Protein 4B9G (pdb70)

Nearest PDB structures (foldseek):
  4b9g-assembly2_B  TM=9.971E-01  e=4.768E-25  Escherichia coli
  5y9g-assembly2_B  TM=7.065E-01  e=1.002E-05  Salmonella enterica subsp. enterica serovar Enteritidis
  5d55-assembly1_A  TM=7.023E-01  e=2.370E-04  Escherichia coli
  5y9h-assembly2_B  TM=7.028E-01  e=3.046E-04  Salmonella enterica subsp. enterica serovar Typhimurium
  5y9h-assembly3_C  TM=6.602E-01  e=3.368E-04  Salmonella enterica subsp. enterica serovar Typhimurium

Organism: Escherichia coli (NCBI:txid562)

Solvent-accessible surface area: 13928 Å² total; per-residue (Å²): 95,16,29,10,5,0,10,5,36,35,42,64,50,128,66,52,9,147,133,98,23,77,0,0,25,0,38,0,13,1,38,72,47,9,43,8,0,48,1,8,4,36,137,24,120,100,60,112,66,38,14,26,0,93,0,52,4,94,112,48,101,112,8,14,0,33,1,32,1,73,51,71,50,24,52,38,193,22,146,38,3,36,120,38,31,11,84,18,125,90,71,51,54,1,37,2,0,0,1,9,54,17,22,101,111,64,166,110,13,18,50,71,20,51,0,34,17,88,0,22,0,2,2,6,15,78,92,136,196,126,128,68,94,91,29,71,46,73,0,45,6,26,0,31,9,97,91,16,22,10,4,0,10,9,32,51,44,67,38,128,72,51,6,148,122,96,19,77,0,0,25,0,38,0,7,0,36,75,48,6,33,0,0,53,2,15,4,39,138,30,135,96,61,105,56,32,16,25,2,112,0,41,3,97,136,53,98,114,8,13,0,42,1,35,0,88,47,64,52,28,51,46,184,21,126,32,3,30,127,41,34,10,68,18,126,80,63,33,44,0,29,0,0,0,1,8,51,19,23,110,100,62,173,112,12,18,50,71,24,60,0,38,16,92,0,24,0,2,4,32,18,114,81,137,195,125,110,51,95,96,30,70,50,74,0,48,5,26,0,33,11,100

InterPro domains:
  IPR031788 CS6 fimbrial subunit A/B [PF16831] (39-167)
  IPR053732 Fimbrial Assembly Component [G3DSA:2.60.40.3480] (27-167)

B-factor: mean 15.3, std 8.86, range [4.62, 48.85]

Secondary structure (DSSP, 8-state):
-HHHHEEEEE-EESSPPPTT-EEEEEEEEPPTT--EEEEEETT-EEETTEEEEEEEESS-TT-EEEEEEEEEESSS---TT--S-EE--TT-EEEEEEEEEEEE--TT-PPSEEEEEEEEEEEEEEETTEEEEEEEEEEEEEEEE-/-HHHHEEEEE-EESSPPPTT-EEEEEEEEPPTT--EEEEEETT-EEETTEEEEEEEETT-TT-EEEEEEEEEESSS---TT--S-EE--TT-EEEEEEEEEEEE--TT-PPSEEEEEEEEEEEEEEETTEEEEEEEEEEEEEEEE-

Sequence (292 aa):
DIDSAVRIIPVNYDSDPKLNSQLYTVEMTIPAGVSAVKIVPTDSLTSSGQQIGKLVNVNNPDQNMNYYIRKDSGAGKFMAGQKGSFSVKENTSYTFSAIYTGGEYPNSGYSSGTYAGHLTVSFYSNDNKQRTEIATKNFPVSTTISDIDSAVRIIPVNYDSDPKLNSQLYTVEMTIPAGVSAVKIVPTDSLTSSGQQIGKLVNVNNPDQNMNYYIRKDSGAGKFMAGQKGSFSVKENTSYTFSAIYTGGEYPNSGYSSGTYAGHLTVSFYSNDNKQRTEIATKNFPVSTTIS

Radius of gyration: 20.64 Å; Cα contacts (8 Å, |Δi|>4): 811; chains: 2; bounding box: 23×58×73 Å

Structure (mmCIF, N/CA/C/O backbone):
data_4B9G
#
_entry.id   4B9G
#
_cell.length_a   51.956
_cell.length_b   69.225
_cell.length_c   72.359
_cell.angle_alpha   90.00
_cell.angle_beta   90.00
_cell.angle_gamma   90.00
#
_symmetry.space_group_name_H-M   'P 21 21 21'
#
loop_
_entity.id
_entity.type
_entity.pdbx_description
1 polymer 'CS6 FIMBRIAL SUBUNIT B, CS6 FIMBRIAL SUBUNIT A'
2 water water
#
loop_
_atom_site.group_PDB
_atom_site.id
_atom_site.type_symbol
_atom_site.label_atom_id
_atom_site.label_alt_id
_atom_site.label_comp_id
_atom_site.label_asym_id
_atom_site.label_entity_id
_atom_site.label_seq_id
_atom_site.pdbx_PDB_ins_code
_atom_site.Cartn_x
_atom_site.Cartn_y
_atom_site.Cartn_z
_atom_site.occupancy
_atom_site.B_iso_or_equiv
_atom_site.auth_seq_id
_atom_site.auth_comp_id
_atom_site.auth_asym_id
_atom_site.auth_atom_id
_atom_site.pdbx_PDB_model_num
ATOM 1 N N . ASP A 1 16 ? -7.317 -11.009 -6.226 1.00 13.98 16 ASP A N 1
ATOM 2 C CA . ASP A 1 16 ? -7.762 -12.198 -5.511 1.00 13.31 16 ASP A CA 1
ATOM 3 C C . ASP A 1 16 ? -6.969 -12.465 -4.237 1.00 12.81 16 ASP A C 1
ATOM 4 O O . ASP A 1 16 ? -5.908 -13.080 -4.274 1.00 13.36 16 ASP A O 1
ATOM 12 N N . ILE A 1 17 ? -7.503 -12.036 -3.104 1.00 10.73 17 ILE A N 1
ATOM 13 C CA . ILE A 1 17 ? -6.738 -12.169 -1.870 1.00 9.41 17 ILE A CA 1
ATOM 14 C C . ILE A 1 17 ? -6.550 -13.635 -1.420 1.00 9.50 17 ILE A C 1
ATOM 15 O O . ILE A 1 17 ? -5.484 -14.010 -0.909 1.00 8.48 17 ILE A O 1
ATOM 31 N N . ASP A 1 18 ? -7.541 -14.478 -1.660 1.00 9.20 18 ASP A N 1
ATOM 32 C CA . ASP A 1 18 ? -7.437 -15.880 -1.269 1.00 9.83 18 ASP A CA 1
ATOM 33 C C . ASP A 1 18 ? -6.222 -16.556 -1.889 1.00 9.31 18 ASP A C 1
ATOM 34 O O . ASP A 1 18 ? -5.544 -17.350 -1.228 1.00 11.41 18 ASP A O 1
ATOM 43 N N . SER A 1 19 ? -5.969 -16.284 -3.168 1.00 8.23 19 SER A N 1
ATOM 44 C CA . SER A 1 19 ? -4.857 -16.906 -3.866 1.00 9.12 19 SER A CA 1
ATOM 45 C C . SER A 1 19 ? -3.514 -16.221 -3.605 1.00 7.73 19 SER A C 1
ATOM 46 O O . SER A 1 19 ? -2.477 -16.753 -3.970 1.00 8.98 19 SER A O 1
ATOM 54 N N . ALA A 1 20 ? -3.515 -15.042 -2.991 1.00 7.03 20 ALA A N 1
ATOM 55 C CA . ALA A 1 20 ? -2.277 -14.289 -2.813 1.00 6.92 20 ALA A CA 1
ATOM 56 C C . ALA A 1 20 ? -1.486 -14.688 -1.577 1.00 7.71 20 ALA A C 1
ATOM 57 O O . ALA A 1 20 ? -0.282 -14.438 -1.528 1.00 8.59 20 ALA A O 1
ATOM 64 N N . VAL A 1 21 ? -2.096 -15.236 -0.564 1.00 7.49 21 VAL A N 1
ATOM 65 C CA . VAL A 1 21 ? -1.605 -15.463 0.776 1.00 7.16 21 VAL A CA 1
ATOM 66 C C . VAL A 1 21 ? -1.606 -16.927 1.152 1.00 7.00 21 VAL A C 1
ATOM 67 O O . VAL A 1 21 ? -2.560 -17.649 0.870 1.00 8.25 21 VAL A O 1
ATOM 80 N N . ARG A 1 22 ? -0.538 -17.378 1.824 1.00 6.54 22 ARG A N 1
ATOM 81 C CA . ARG A 1 22 ? -0.492 -18.696 2.429 1.00 7.38 22 ARG A CA 1
ATOM 82 C C . ARG A 1 22 ? -0.028 -18.569 3.892 1.00 6.42 22 ARG A C 1
ATOM 83 O O . ARG A 1 22 ? 0.806 -17.725 4.237 1.00 7.11 22 ARG A O 1
ATOM 104 N N . ILE A 1 23 ? -0.549 -19.457 4.735 1.00 6.28 23 ILE A N 1
ATOM 105 C CA . ILE A 1 23 ? -0.213 -19.578 6.148 1.00 6.41 23 ILE A CA 1
ATOM 106 C C . ILE A 1 23 ? 0.535 -20.899 6.360 1.00 5.94 23 ILE A C 1
ATOM 107 O O . ILE A 1 23 ? 0.147 -21.941 5.803 1.00 6.85 23 ILE A O 1
ATOM 123 N N . ILE A 1 24 ? 1.604 -20.850 7.158 1.00 6.12 24 ILE A N 1
ATOM 124 C CA . ILE A 1 24 ? 2.428 -22.022 7.463 1.00 6.67 24 ILE A CA 1
ATOM 125 C C . ILE A 1 24 ? 2.526 -22.176 8.987 1.00 6.44 24 ILE A C 1
ATOM 126 O O . ILE A 1 24 ? 3.275 -21.449 9.646 1.00 6.22 24 ILE A O 1
ATOM 142 N N . PRO A 1 25 ? 1.738 -23.088 9.589 1.00 8.26 25 PRO A N 1
ATOM 143 C CA . PRO A 1 25 ? 1.852 -23.314 11.043 1.00 8.35 25 PRO A CA 1
ATOM 144 C C . PRO A 1 25 ? 3.214 -23.852 11.440 1.00 8.99 25 PRO A C 1
ATOM 145 O O . PRO A 1 25 ? 3.828 -24.585 10.665 1.00 11.50 25 PRO A O 1
ATOM 156 N N . VAL A 1 26 ? 3.647 -23.511 12.653 1.00 8.68 26 VAL A N 1
ATOM 157 C CA . VAL A 1 26 ? 4.805 -24.128 13.281 1.00 9.40 26 VAL A CA 1
ATOM 158 C C . VAL A 1 26 ? 4.297 -25.111 14.328 1.00 9.20 26 VAL A C 1
ATOM 159 O O . VAL A 1 26 ? 3.341 -24.842 15.073 1.00 9.86 26 VAL A O 1
ATOM 172 N N . ASN A 1 27 ? 4.932 -26.270 14.342 1.00 10.21 27 ASN A N 1
ATOM 173 C CA . ASN A 1 27 ? 4.558 -27.346 15.230 1.00 11.22 27 ASN A CA 1
ATOM 174 C C . ASN A 1 27 ? 5.659 -27.515 16.271 1.00 11.61 27 ASN A C 1
ATOM 175 O O . ASN A 1 27 ? 6.847 -27.572 15.934 1.00 16.79 27 ASN A O 1
ATOM 186 N N . TYR A 1 28 ? 5.251 -27.548 17.536 1.00 10.27 28 TYR A N 1
ATOM 187 C CA . TYR A 1 28 ? 6.151 -27.639 18.672 1.00 10.86 28 TYR A CA 1
ATOM 188 C C . TYR A 1 28 ? 5.978 -28.944 19.416 1.00 11.46 28 TYR A C 1
ATOM 189 O O . TYR A 1 28 ? 4.895 -29.509 19.424 1.00 13.93 28 TYR A O 1
ATOM 207 N N . ASP A 1 29 ? 7.039 -29.420 20.048 1.00 13.18 29 ASP A N 1
ATOM 208 C CA . ASP A 1 29 ? 6.952 -30.578 20.919 1.00 14.73 29 ASP A CA 1
ATOM 209 C C . ASP A 1 29 ? 6.858 -30.191 22.391 1.00 14.56 29 ASP A C 1
ATOM 210 O O . ASP A 1 29 ? 6.684 -31.056 23.239 1.00 19.50 29 ASP A O 1
ATOM 219 N N . SER A 1 30 ? 6.984 -28.906 22.692 1.00 16.13 30 SER A N 1
ATOM 220 C CA . SER A 1 30 ? 6.847 -28.404 24.054 1.00 16.60 30 SER A CA 1
ATOM 221 C C . SER A 1 30 ? 6.365 -26.969 23.984 1.00 14.20 30 SER A C 1
ATOM 222 O O . SER A 1 30 ? 6.156 -26.447 22.898 1.00 17.99 30 SER A O 1
ATOM 230 N N . ASP A 1 31 ? 6.203 -26.315 25.127 1.00 14.70 31 ASP A N 1
ATOM 231 C CA . ASP A 1 31 ? 5.631 -24.970 25.139 1.00 13.74 31 ASP A CA 1
ATOM 232 C C . ASP A 1 31 ? 6.480 -23.988 24.350 1.00 11.96 31 ASP A C 1
ATOM 233 O O . ASP A 1 31 ? 7.695 -23.989 24.464 1.00 14.61 31 ASP A O 1
ATOM 242 N N . PRO A 1 32 ? 5.846 -23.142 23.538 1.00 12.65 32 PRO A N 1
ATOM 243 C CA . PRO A 1 32 ? 6.616 -22.086 22.869 1.00 13.17 32 PRO A CA 1
ATOM 244 C C . PRO A 1 32 ? 7.327 -21.188 23.869 1.00 15.95 32 PRO A C 1
ATOM 245 O O . PRO A 1 32 ? 6.837 -20.976 24.976 1.00 17.03 32 PRO A O 1
ATOM 256 N N . LYS A 1 33 ? 8.467 -20.700 23.500 1.00 18.10 33 LYS A N 1
ATOM 257 C CA . LYS A 1 33 ? 9.258 -19.720 24.234 1.00 20.33 33 LYS A CA 1
ATOM 258 C C . LYS A 1 33 ? 9.064 -18.278 23.770 1.00 18.28 33 LYS A C 1
ATOM 259 O O . LYS A 1 33 ? 8.643 -18.056 22.644 1.00 14.73 33 LYS A O 1
ATOM 278 N N . LEU A 1 34 ? 9.317 -17.306 24.654 1.00 18.17 34 LEU A N 1
ATOM 279 C CA . LEU A 1 34 ? 9.240 -15.922 24.243 1.00 17.40 34 LEU A CA 1
ATOM 280 C C . LEU A 1 34 ? 10.009 -15.765 22.944 1.00 13.42 34 LEU A C 1
ATOM 281 O O . LEU A 1 34 ? 11.118 -16.288 22.785 1.00 12.50 34 LEU A O 1
ATOM 297 N N . ASN A 1 35 ? 9.373 -15.072 22.010 1.00 11.67 35 ASN A N 1
ATOM 298 C CA . ASN A 1 35 ? 9.957 -14.731 20.722 1.00 12.19 35 ASN A CA 1
ATOM 299 C C . ASN A 1 35 ? 9.928 -15.867 19.702 1.00 11.56 35 ASN A C 1
ATOM 300 O O . ASN A 1 35 ? 10.392 -15.688 18.577 1.00 15.54 35 ASN A O 1
ATOM 311 N N . SER A 1 36 ? 9.373 -17.012 20.001 1.00 9.92 36 SER A N 1
ATOM 312 C CA . SER A 1 36 ? 9.178 -18.127 19.107 1.00 10.75 36 SER A CA 1
ATOM 313 C C . SER A 1 36 ? 8.156 -17.827 18.042 1.00 7.80 36 SER A C 1
ATOM 314 O O . SER A 1 36 ? 7.192 -17.113 18.292 1.00 8.30 36 SER A O 1
ATOM 322 N N . GLN A 1 37 ? 8.392 -18.383 16.856 1.00 6.80 37 GLN A N 1
ATOM 323 C CA . GLN A 1 37 ? 7.453 -18.229 15.773 1.00 6.66 37 GLN A CA 1
ATOM 324 C C . GLN A 1 37 ? 6.356 -19.277 15.874 1.00 6.29 37 GLN A C 1
ATOM 325 O O . GLN A 1 37 ? 6.613 -20.486 15.901 1.00 9.08 37 GLN A O 1
ATOM 339 N N . LEU A 1 38 ? 5.099 -18.833 15.899 1.00 5.14 38 LEU A N 1
ATOM 340 C CA . LEU A 1 38 ? 3.945 -19.729 16.003 1.00 5.37 38 LEU A CA 1
ATOM 341 C C . LEU A 1 38 ? 3.420 -20.161 14.631 1.00 5.41 38 LEU A C 1
ATOM 342 O O . LEU A 1 38 ? 2.938 -21.296 14.479 1.00 6.18 38 LEU A O 1
ATOM 358 N N . TYR A 1 39 ? 3.479 -19.256 13.665 1.00 5.33 39 TYR A N 1
ATOM 359 C CA . TYR A 1 39 ? 3.149 -19.523 12.273 1.00 5.51 39 TYR A CA 1
ATOM 360 C C . TYR A 1 39 ? 3.826 -18.444 11.437 1.00 5.12 39 TYR A C 1
ATOM 361 O O . TYR A 1 39 ? 4.249 -17.410 11.975 1.00 5.48 39 TYR A O 1
ATOM 379 N N . THR A 1 40 ? 3.910 -18.678 10.137 1.00 5.03 40 THR A N 1
ATOM 380 C CA . THR A 1 40 ? 4.421 -17.657 9.222 1.00 5.32 40 THR A CA 1
ATOM 381 C C . THR A 1 40 ? 3.383 -17.438 8.112 1.00 5.46 40 THR A C 1
ATOM 382 O O . THR A 1 40 ? 2.438 -18.239 7.917 1.00 5.83 40 THR A O 1
ATOM 393 N N . VAL A 1 41 ? 3.548 -16.322 7.422 1.00 5.43 41 VAL A N 1
ATOM 394 C CA . VAL A 1 41 ? 2.647 -15.866 6.370 1.00 6.05 41 VAL A CA 1
ATOM 395 C C . VAL A 1 41 ? 3.509 -15.477 5.173 1.00 5.98 41 VAL A C 1
ATOM 396 O O . VAL A 1 41 ? 4.513 -14.757 5.333 1.00 7.02 41 VAL A O 1
ATOM 409 N N . GLU A 1 42 ? 3.130 -15.932 3.980 1.00 5.94 42 GLU A N 1
ATOM 410 C CA . GLU A 1 42 ? 3.826 -15.560 2.745 1.00 7.02 42 GLU A CA 1
ATOM 411 C C . GLU A 1 42 ? 2.806 -15.037 1.757 1.00 6.87 42 GLU A C 1
ATOM 412 O O . GLU A 1 42 ? 1.714 -15.596 1.629 1.00 7.26 42 GLU A O 1
ATOM 424 N N . MET A 1 43 ? 3.142 -13.961 1.052 1.00 7.12 43 MET A N 1
ATOM 425 C CA . MET A 1 43 ? 2.242 -13.397 0.046 1.00 10.01 43 MET A CA 1
ATOM 426 C C . MET A 1 43 ? 3.014 -12.714 -1.069 1.00 11.69 43 MET A C 1
ATOM 427 O O . MET A 1 43 ? 4.101 -12.213 -0.871 1.00 12.75 43 MET A O 1
ATOM 441 N N . THR A 1 44 ? 2.471 -12.718 -2.271 1.00 16.10 44 THR A N 1
ATOM 442 C CA . THR A 1 44 ? 3.024 -11.839 -3.327 1.00 14.39 44 THR A CA 1
ATOM 443 C C . THR A 1 44 ? 1.950 -10.816 -3.637 1.00 14.70 44 THR A C 1
ATOM 444 O O . THR A 1 44 ? 0.807 -11.126 -3.729 1.00 17.30 44 THR A O 1
ATOM 455 N N . ILE A 1 45 ? 2.335 -9.585 -3.803 1.00 11.96 45 ILE A N 1
ATOM 456 C CA . ILE A 1 45 ? 1.369 -8.513 -3.970 1.00 9.65 45 ILE A CA 1
ATOM 457 C C . ILE A 1 45 ? 0.830 -8.501 -5.410 1.00 9.45 45 ILE A C 1
ATOM 458 O O . ILE A 1 45 ? 1.613 -8.337 -6.352 1.00 10.11 45 ILE A O 1
ATOM 474 N N . PRO A 1 46 ? -0.495 -8.629 -5.596 1.00 9.35 46 PRO A N 1
ATOM 475 C CA . PRO A 1 46 ? -1.029 -8.575 -6.957 1.00 10.46 46 PRO A CA 1
ATOM 476 C C . PRO A 1 46 ? -0.904 -7.188 -7.553 1.00 10.28 46 PRO A C 1
ATOM 477 O O . PRO A 1 46 ? -0.914 -6.176 -6.862 1.00 9.45 46 PRO A O 1
ATOM 488 N N . ALA A 1 47 ? -0.830 -7.127 -8.877 1.00 13.40 47 ALA A N 1
ATOM 489 C CA . ALA A 1 47 ? -0.843 -5.846 -9.571 1.00 13.62 47 ALA A CA 1
ATOM 490 C C . ALA A 1 47 ? -2.106 -5.096 -9.155 1.00 14.45 47 ALA A C 1
ATOM 491 O O . ALA A 1 47 ? -3.180 -5.690 -9.055 1.00 16.41 47 ALA A O 1
ATOM 498 N N . GLY A 1 48 ? -1.977 -3.796 -8.896 1.00 13.62 48 GLY A N 1
ATOM 499 C CA . GLY A 1 48 ? -3.109 -2.988 -8.483 1.00 16.34 48 GLY A CA 1
ATOM 500 C C . GLY A 1 48 ? -3.230 -2.801 -6.976 1.00 12.53 48 GLY A C 1
ATOM 501 O O . GLY A 1 48 ? -4.047 -1.994 -6.529 1.00 15.97 48 GLY A O 1
ATOM 505 N N . VAL A 1 49 ? -2.446 -3.536 -6.191 1.00 10.22 49 VAL A N 1
ATOM 506 C CA . VAL A 1 49 ? -2.472 -3.384 -4.742 1.00 8.63 49 VAL A CA 1
ATOM 507 C C . VAL A 1 49 ? -1.321 -2.478 -4.331 1.00 8.63 49 VAL A C 1
ATOM 508 O O . VAL A 1 49 ? -0.150 -2.768 -4.614 1.00 11.42 49 VAL A O 1
ATOM 521 N N . SER A 1 50 ? -1.607 -1.399 -3.661 1.00 8.35 50 SER A N 1
ATOM 522 C CA . SER A 1 50 ? -0.694 -0.407 -3.166 1.00 10.44 50 SER A CA 1
ATOM 523 C C . SER A 1 50 ? -0.321 -0.506 -1.718 1.00 7.72 50 SER A C 1
ATOM 524 O O . SER A 1 50 ? 0.726 -0.031 -1.333 1.00 8.34 50 SER A O 1
ATOM 532 N N . ALA A 1 51 ? -1.185 -1.114 -0.913 1.00 8.28 51 ALA A N 1
ATOM 533 C CA . ALA A 1 51 ? -0.951 -1.196 0.526 1.00 7.27 51 ALA A CA 1
ATOM 534 C C . ALA A 1 51 ? -1.607 -2.440 1.100 1.00 7.25 51 ALA A C 1
ATOM 535 O O . ALA A 1 51 ? -2.585 -2.968 0.544 1.00 7.64 51 ALA A O 1
ATOM 542 N N . VAL A 1 52 ? -1.057 -2.886 2.224 1.00 6.41 52 VAL A N 1
ATOM 543 C CA . VAL A 1 52 ? -1.502 -4.072 2.936 1.00 6.47 52 VAL A CA 1
ATOM 544 C C . VAL A 1 52 ? -1.684 -3.764 4.415 1.00 6.00 52 VAL A C 1
ATOM 545 O O . VAL A 1 52 ? -0.859 -3.087 5.005 1.00 6.91 52 VAL A O 1
ATOM 558 N N . LYS A 1 53 ? -2.704 -4.286 5.044 1.00 6.15 53 LYS A N 1
ATOM 559 C CA . LYS A 1 53 ? -2.947 -4.427 6.463 1.00 6.03 53 LYS A CA 1
ATOM 560 C C . LYS A 1 53 ? -2.870 -5.896 6.822 1.00 6.28 53 LYS A C 1
ATOM 561 O O . LYS A 1 53 ? -3.456 -6.730 6.127 1.00 6.12 53 LYS A O 1
ATOM 580 N N . ILE A 1 54 ? -2.170 -6.202 7.910 1.00 5.15 54 ILE A N 1
ATOM 581 C CA . ILE A 1 54 ? -2.064 -7.579 8.393 1.00 5.48 54 ILE A CA 1
ATOM 582 C C . ILE A 1 54 ? -2.075 -7.540 9.920 1.00 5.42 54 ILE A C 1
ATOM 583 O O . ILE A 1 54 ? -1.126 -7.056 10.540 1.00 6.26 54 ILE A O 1
ATOM 599 N N . VAL A 1 55 ? -3.124 -7.982 10.546 1.00 6.30 55 VAL A N 1
ATOM 600 C CA . VAL A 1 55 ? -3.425 -7.852 11.933 1.00 6.86 55 VAL A CA 1
ATOM 601 C C . VAL A 1 55 ? -4.245 -9.042 12.460 1.00 7.33 55 VAL A C 1
ATOM 602 O O . VAL A 1 55 ? -5.175 -9.457 11.801 1.00 8.12 55 VAL A O 1
ATOM 615 N N . PRO A 1 56 ? -3.865 -9.611 13.628 1.00 6.85 56 PRO A N 1
ATOM 616 C CA . PRO A 1 56 ? -4.741 -10.661 14.158 1.00 8.32 56 PRO A CA 1
ATOM 617 C C . PRO A 1 56 ? -6.157 -10.146 14.331 1.00 9.31 56 PRO A C 1
ATOM 618 O O . PRO A 1 56 ? -6.376 -9.001 14.729 1.00 11.11 56 PRO A O 1
ATOM 629 N N . THR A 1 57 ? -7.115 -10.976 14.080 1.00 11.98 57 THR A N 1
ATOM 630 C CA . THR A 1 57 ? -8.480 -10.738 14.356 1.00 16.35 57 THR A CA 1
ATOM 631 C C . THR A 1 57 ? -8.698 -10.550 15.838 1.00 16.81 57 THR A C 1
ATOM 632 O O . THR A 1 57 ? -8.057 -11.154 16.678 1.00 20.13 57 THR A O 1
ATOM 643 N N . ASP A 1 58 ? -9.522 -9.594 16.150 1.00 19.72 58 ASP A N 1
ATOM 644 C CA . ASP A 1 58 ? -9.823 -9.342 17.572 1.00 19.85 58 ASP A CA 1
ATOM 645 C C . ASP A 1 58 ? -8.613 -8.971 18.455 1.00 18.28 58 ASP A C 1
ATOM 646 O O . ASP A 1 58 ? -8.555 -9.366 19.619 1.00 21.76 58 ASP A O 1
ATOM 655 N N . SER A 1 59 ? -7.680 -8.191 17.918 1.00 18.30 59 SER A N 1
ATOM 656 C CA . SER A 1 59 ? -6.464 -7.810 18.629 1.00 14.95 59 SER A CA 1
ATOM 657 C C . SER A 1 59 ? -6.717 -6.757 19.708 1.00 15.18 59 SER A C 1
ATOM 658 O O . SER A 1 59 ? -7.707 -6.015 19.661 1.00 22.31 59 SER A O 1
ATOM 666 N N . LEU A 1 60 ? -5.809 -6.657 20.654 1.00 16.18 60 LEU A N 1
ATOM 667 C CA . LEU A 1 60 ? -5.746 -5.661 21.675 1.00 15.64 60 LEU A CA 1
ATOM 668 C C . LEU A 1 60 ? -4.393 -4.969 21.678 1.00 15.35 60 LEU A C 1
ATOM 669 O O . LEU A 1 60 ? -3.384 -5.595 21.377 1.00 16.59 60 LEU A O 1
ATOM 685 N N . THR A 1 61 ? -4.367 -3.675 21.986 1.00 16.08 61 THR A N 1
ATOM 686 C CA . THR A 1 61 ? -3.119 -2.935 21.958 1.00 16.30 61 THR A CA 1
ATOM 687 C C . THR A 1 61 ? -2.354 -3.117 23.253 1.00 17.90 61 THR A C 1
ATOM 688 O O . THR A 1 61 ? -2.892 -2.907 24.339 1.00 22.11 61 THR A O 1
ATOM 699 N N . SER A 1 62 ? -1.089 -3.489 23.123 1.00 15.70 62 SER A N 1
ATOM 700 C CA . SER A 1 62 ? -0.186 -3.601 24.250 1.00 15.60 62 SER A CA 1
ATOM 701 C C . SER A 1 62 ? 1.213 -3.249 23.776 1.00 14.25 62 SER A C 1
ATOM 702 O O . SER A 1 62 ? 1.671 -3.776 22.767 1.00 15.13 62 SER A O 1
ATOM 710 N N . SER A 1 63 ? 1.882 -2.351 24.497 1.00 16.51 63 SER A N 1
ATOM 711 C CA . SER A 1 63 ? 3.225 -1.907 24.125 1.00 18.35 63 SER A CA 1
ATOM 712 C C . SER A 1 63 ? 3.321 -1.511 22.654 1.00 15.02 63 SER A C 1
ATOM 713 O O . SER A 1 63 ? 4.300 -1.829 21.983 1.00 16.03 63 SER A O 1
ATOM 721 N N . GLY A 1 64 ? 2.310 -0.797 22.162 1.00 14.17 64 GLY A N 1
ATOM 722 C CA . GLY A 1 64 ? 2.313 -0.290 20.801 1.00 14.21 64 GLY A CA 1
ATOM 723 C C . GLY A 1 64 ? 2.013 -1.328 19.723 1.00 13.23 64 GLY A C 1
ATOM 724 O O . GLY A 1 64 ? 2.136 -1.040 18.532 1.00 15.81 64 GLY A O 1
ATOM 728 N N . GLN A 1 65 ? 1.614 -2.529 20.124 1.00 11.71 65 GLN A N 1
ATOM 729 C CA . GLN A 1 65 ? 1.437 -3.644 19.199 1.00 10.73 65 GLN A CA 1
ATOM 730 C C . GLN A 1 65 ? 0.024 -4.193 19.302 1.00 10.59 65 GLN A C 1
ATOM 731 O O . GLN A 1 65 ? -0.562 -4.229 20.384 1.00 12.42 65 GLN A O 1
ATOM 745 N N . GLN A 1 66 ? -0.468 -4.710 18.177 1.00 8.62 66 GLN A N 1
ATOM 746 C CA . GLN A 1 66 ? -1.727 -5.440 18.127 1.00 9.43 66 GLN A CA 1
ATOM 747 C C . GLN A 1 66 ? -1.497 -6.916 18.484 1.00 9.19 66 GLN A C 1
ATOM 748 O O . GLN A 1 66 ? -0.934 -7.690 17.721 1.00 11.89 66 GLN A O 1
ATOM 762 N N . ILE A 1 67 ? -1.922 -7.294 19.679 1.00 8.12 67 ILE A N 1
ATOM 763 C CA . ILE A 1 67 ? -1.727 -8.637 20.194 1.00 7.78 67 ILE A CA 1
ATOM 764 C C . ILE A 1 67 ? -2.942 -9.502 19.872 1.00 8.56 67 ILE A C 1
ATOM 765 O O . ILE A 1 67 ? -4.074 -9.155 20.221 1.00 10.11 67 ILE A O 1
ATOM 781 N N . GLY A 1 68 ? -2.718 -10.620 19.186 1.00 7.73 68 GLY A N 1
ATOM 782 C CA . GLY A 1 68 ? -3.752 -11.601 18.923 1.00 9.18 68 GLY A CA 1
ATOM 783 C C . GLY A 1 68 ? -3.600 -12.816 19.820 1.00 7.80 68 GLY A C 1
ATOM 784 O O . GLY A 1 68 ? -2.617 -12.964 20.551 1.00 7.98 68 GLY A O 1
ATOM 788 N N . LYS A 1 69 ? -4.602 -13.687 19.750 1.00 7.39 69 LYS A N 1
ATOM 789 C CA . LYS A 1 69 ? -4.608 -14.934 20.511 1.00 8.42 69 LYS A CA 1
ATOM 790 C C . LYS A 1 69 ? -4.798 -16.147 19.597 1.00 7.85 69 LYS A C 1
ATOM 791 O O . LYS A 1 69 ? -5.610 -16.119 18.657 1.00 8.91 69 LYS A O 1
ATOM 810 N N . LEU A 1 70 ? -4.072 -17.220 19.917 1.00 6.71 70 LEU A N 1
ATOM 811 C CA . LEU A 1 70 ? -4.363 -18.558 19.403 1.00 7.23 70 LEU A CA 1
ATOM 812 C C . LEU A 1 70 ? -4.889 -19.352 20.596 1.00 7.58 70 LEU A C 1
ATOM 813 O O . LEU A 1 70 ? -4.226 -19.475 21.622 1.00 8.62 70 LEU A O 1
ATOM 829 N N . VAL A 1 71 ? -6.117 -19.840 20.474 1.00 7.49 71 VAL A N 1
ATOM 830 C CA . VAL A 1 71 ? -6.834 -20.466 21.581 1.00 7.48 71 VAL A CA 1
ATOM 831 C C . VAL A 1 71 ? -6.894 -21.982 21.371 1.00 7.68 71 VAL A C 1
ATOM 832 O O . VAL A 1 71 ? -7.216 -22.456 20.270 1.00 7.71 71 VAL A O 1
ATOM 845 N N . ASN A 1 72 ? -6.574 -22.739 22.417 1.00 7.02 72 ASN A N 1
ATOM 846 C CA . ASN A 1 72 ? -6.668 -24.182 22.379 1.00 7.16 72 ASN A CA 1
ATOM 847 C C . ASN A 1 72 ? -8.090 -24.575 21.973 1.00 8.84 72 ASN A C 1
ATOM 848 O O . ASN A 1 72 ? -9.080 -24.174 22.618 1.00 9.32 72 ASN A O 1
ATOM 859 N N . VAL A 1 73 ? -8.196 -25.365 20.910 1.00 8.78 73 VAL A N 1
ATOM 860 C CA . VAL A 1 73 ? -9.514 -25.677 20.347 1.00 11.06 73 VAL A CA 1
ATOM 861 C C . VAL A 1 73 ? -10.363 -26.613 21.236 1.00 11.82 73 VAL A C 1
ATOM 862 O O . VAL A 1 73 ? -11.572 -26.776 21.023 1.00 14.18 73 VAL A O 1
ATOM 875 N N . ASN A 1 74 ? -9.715 -27.216 22.233 1.00 10.03 74 ASN A N 1
ATOM 876 C CA . ASN A 1 74 ? -10.375 -28.107 23.193 1.00 12.52 74 ASN A CA 1
ATOM 877 C C . ASN A 1 74 ? -10.595 -27.475 24.566 1.00 12.45 74 ASN A C 1
ATOM 878 O O . ASN A 1 74 ? -11.449 -27.927 25.317 1.00 18.85 74 ASN A O 1
ATOM 889 N N . ASN A 1 75 ? -9.827 -26.449 24.896 1.00 11.51 75 ASN A N 1
ATOM 890 C CA . ASN A 1 75 ? -9.786 -25.907 26.238 1.00 12.06 75 ASN A CA 1
ATOM 891 C C . ASN A 1 75 ? -9.695 -24.396 26.112 1.00 11.57 75 ASN A C 1
ATOM 892 O O . ASN A 1 75 ? -8.594 -23.847 25.970 1.00 11.27 75 ASN A O 1
ATOM 903 N N . PRO A 1 76 ? -10.844 -23.709 26.169 1.00 12.11 76 PRO A N 1
ATOM 904 C CA . PRO A 1 76 ? -10.876 -22.271 25.904 1.00 14.83 76 PRO A CA 1
ATOM 905 C C . PRO A 1 76 ? -10.070 -21.427 26.897 1.00 12.77 76 PRO A C 1
ATOM 906 O O . PRO A 1 76 ? -9.806 -20.271 26.595 1.00 16.28 76 PRO A O 1
ATOM 917 N N . ASP A 1 77 ? -9.705 -21.974 28.052 1.00 12.46 77 ASP A N 1
ATOM 918 C CA . ASP A 1 77 ? -8.945 -21.212 29.043 1.00 13.01 77 ASP A CA 1
ATOM 919 C C . ASP A 1 77 ? -7.443 -21.160 28.760 1.00 10.94 77 ASP A C 1
ATOM 920 O O . ASP A 1 77 ? -6.712 -20.490 29.484 1.00 14.06 77 ASP A O 1
ATOM 929 N N . GLN A 1 78 ? -6.983 -21.872 27.732 1.00 8.61 78 GLN A N 1
ATOM 930 C CA . GLN A 1 78 ? -5.568 -21.879 27.372 1.00 7.64 78 GLN A CA 1
ATOM 931 C C . GLN A 1 78 ? -5.366 -21.153 26.052 1.00 7.44 78 GLN A C 1
ATOM 932 O O . GLN A 1 78 ? -6.017 -21.477 25.048 1.00 8.86 78 GLN A O 1
ATOM 946 N N . ASN A 1 79 ? -4.491 -20.157 26.041 1.00 7.41 79 ASN A N 1
ATOM 947 C CA . ASN A 1 79 ? -4.278 -19.387 24.830 1.00 8.79 79 ASN A CA 1
ATOM 948 C C . ASN A 1 79 ? -2.871 -18.794 24.800 1.00 7.48 79 ASN A C 1
ATOM 949 O O . ASN A 1 79 ? -2.198 -18.680 25.830 1.00 9.17 79 ASN A O 1
ATOM 960 N N . MET A 1 80 ? -2.442 -18.459 23.588 1.00 7.26 80 MET A N 1
ATOM 961 C CA . MET A 1 80 ? -1.129 -17.882 23.317 1.00 7.24 80 MET A CA 1
ATOM 962 C C . MET A 1 80 ? -1.316 -16.495 22.725 1.00 6.96 80 MET A C 1
ATOM 963 O O . MET A 1 80 ? -2.046 -16.332 21.751 1.00 9.10 80 MET A O 1
ATOM 977 N N . ASN A 1 81 ? -0.615 -15.515 23.283 1.00 6.80 81 ASN A N 1
ATOM 978 C CA . ASN A 1 81 ? -0.584 -14.164 22.759 1.00 6.87 81 ASN A CA 1
ATOM 979 C C . ASN A 1 81 ? 0.560 -13.984 21.760 1.00 6.26 81 ASN A C 1
ATOM 980 O O . ASN A 1 81 ? 1.644 -14.542 21.954 1.00 7.01 81 ASN A O 1
ATOM 991 N N . TYR A 1 82 ? 0.347 -13.179 20.717 1.00 6.31 82 TYR A N 1
ATOM 992 C CA . TYR A 1 82 ? 1.387 -12.971 19.720 1.00 5.91 82 TYR A CA 1
ATOM 993 C C . TYR A 1 82 ? 1.187 -11.656 18.981 1.00 6.03 82 TYR A C 1
ATOM 994 O O . TYR A 1 82 ? 0.096 -11.097 18.987 1.00 6.37 82 TYR A O 1
ATOM 1012 N N . TYR A 1 83 ? 2.241 -11.206 18.298 1.00 5.99 83 TYR A N 1
ATOM 1013 C CA . TYR A 1 83 ? 2.144 -10.089 17.368 1.00 6.08 83 TYR A CA 1
ATOM 1014 C C . TYR A 1 83 ? 2.759 -10.494 16.021 1.00 5.47 83 TYR A C 1
ATOM 1015 O O . TYR A 1 83 ? 3.506 -11.483 15.922 1.00 5.78 83 TYR A O 1
ATOM 1033 N N . ILE A 1 84 ? 2.463 -9.717 14.985 1.00 4.83 84 ILE A N 1
ATOM 1034 C CA . ILE A 1 84 ? 2.986 -9.957 13.641 1.00 5.10 84 ILE A CA 1
ATOM 1035 C C . ILE A 1 84 ? 4.233 -9.098 13.366 1.00 5.08 84 ILE A C 1
ATOM 1036 O O . ILE A 1 84 ? 4.209 -7.866 13.532 1.00 5.38 84 ILE A O 1
ATOM 1052 N N . ARG A 1 85 ? 5.310 -9.751 12.932 1.00 5.11 85 ARG A N 1
ATOM 1053 C CA . ARG A 1 85 ? 6.572 -9.127 12.538 1.00 5.60 85 ARG A CA 1
ATOM 1054 C C . ARG A 1 85 ? 6.762 -9.337 11.027 1.00 5.52 85 ARG A C 1
ATOM 1055 O O . ARG A 1 85 ? 6.549 -10.453 10.526 1.00 5.89 85 ARG A O 1
ATOM 1076 N N . LYS A 1 86 ? 7.158 -8.288 10.305 1.00 4.91 86 LYS A N 1
ATOM 1077 C CA . LYS A 1 86 ? 7.520 -8.462 8.894 1.00 5.37 86 LYS A CA 1
ATOM 1078 C C . LYS A 1 86 ? 8.951 -8.967 8.795 1.00 5.26 86 LYS A C 1
ATOM 1079 O O . LYS A 1 86 ? 9.861 -8.339 9.345 1.00 5.80 86 LYS A O 1
ATOM 1098 N N . ASP A 1 87 ? 9.137 -10.072 8.080 1.00 5.12 87 ASP A N 1
ATOM 1099 C CA . ASP A 1 87 ? 10.455 -10.662 7.881 1.00 5.43 87 ASP A CA 1
ATOM 1100 C C . ASP A 1 87 ? 11.067 -10.488 6.489 1.00 5.77 87 ASP A C 1
ATOM 1101 O O . ASP A 1 87 ? 12.272 -10.723 6.328 1.00 5.81 87 ASP A O 1
ATOM 1110 N N . SER A 1 88 ? 10.300 -10.060 5.500 1.00 5.84 88 SER A N 1
ATOM 1111 C CA . SER A 1 88 ? 10.882 -9.671 4.211 1.00 5.99 88 SER A CA 1
ATOM 1112 C C . SER A 1 88 ? 9.869 -8.870 3.415 1.00 6.30 88 SER A C 1
ATOM 1113 O O . SER A 1 88 ? 8.662 -8.970 3.628 1.00 7.04 88 SER A O 1
ATOM 1121 N N . GLY A 1 89 ? 10.390 -8.080 2.479 1.00 6.25 89 GLY A N 1
ATOM 1122 C CA . GLY A 1 89 ? 9.595 -7.244 1.591 1.00 7.44 89 GLY A CA 1
ATOM 1123 C C . GLY A 1 89 ? 9.696 -5.771 1.967 1.00 7.25 89 GLY A C 1
ATOM 1124 O O . GLY A 1 89 ? 9.611 -5.423 3.145 1.00 8.35 89 GLY A O 1
ATOM 1128 N N . ALA A 1 90 ? 9.871 -4.879 1.002 1.00 8.18 90 ALA A N 1
ATOM 1129 C CA . ALA A 1 90 ? 10.146 -3.473 1.302 1.00 9.78 90 ALA A CA 1
ATOM 1130 C C . ALA A 1 90 ? 8.928 -2.707 1.822 1.00 8.47 90 ALA A C 1
ATOM 1131 O O . ALA A 1 90 ? 7.819 -2.847 1.290 1.00 10.93 90 ALA A O 1
ATOM 1138 N N . GLY A 1 91 ? 9.134 -1.870 2.834 1.00 9.14 91 GLY A N 1
ATOM 1139 C CA . GLY A 1 91 ? 8.093 -0.961 3.276 1.00 9.21 91 GLY A CA 1
ATOM 1140 C C . GLY A 1 91 ? 8.109 -0.674 4.768 1.00 9.65 91 GLY A C 1
ATOM 1141 O O . GLY A 1 91 ? 8.715 -1.410 5.547 1.00 13.01 91 GLY A O 1
ATOM 1145 N N . LYS A 1 92 ? 7.372 0.371 5.148 1.00 10.43 92 LYS A N 1
ATOM 1146 C CA . LYS A 1 92 ? 7.357 0.931 6.486 1.00 12.73 92 LYS A CA 1
ATOM 1147 C C . LYS A 1 92 ? 6.301 0.243 7.365 1.00 13.49 92 LYS A C 1
ATOM 1148 O O . LYS A 1 92 ? 5.239 0.825 7.650 1.00 14.63 92 LYS A O 1
ATOM 1167 N N . PHE A 1 93 ? 6.634 -0.977 7.818 1.00 14.28 93 PHE A N 1
ATOM 1168 C CA . PHE A 1 93 ? 5.801 -1.771 8.759 1.00 11.64 93 PHE A CA 1
ATOM 1169 C C . PHE A 1 93 ? 6.483 -1.877 10.133 1.00 13.57 93 PHE A C 1
ATOM 1170 O O . PHE A 1 93 ? 7.573 -2.428 10.254 1.00 19.89 93 PHE A O 1
ATOM 1187 N N . MET A 1 94 ? 5.839 -1.336 11.158 1.00 9.28 94 MET A N 1
ATOM 1188 C CA . MET A 1 94 ? 6.288 -1.486 12.535 1.00 9.81 94 MET A CA 1
ATOM 1189 C C . MET A 1 94 ? 5.663 -2.759 13.090 1.00 8.50 94 MET A C 1
ATOM 1190 O O . MET A 1 94 ? 4.464 -2.965 12.923 1.00 8.06 94 MET A O 1
ATOM 1204 N N . ALA A 1 95 ? 6.461 -3.611 13.732 1.00 8.64 95 ALA A N 1
ATOM 1205 C CA . ALA A 1 95 ? 5.939 -4.870 14.256 1.00 8.40 95 ALA A CA 1
ATOM 1206 C C . ALA A 1 95 ? 4.663 -4.610 15.052 1.00 7.28 95 ALA A C 1
ATOM 1207 O O . ALA A 1 95 ? 4.611 -3.734 15.914 1.00 8.90 95 ALA A O 1
ATOM 1214 N N . GLY A 1 96 ? 3.651 -5.411 14.767 1.00 7.04 96 GLY A N 1
ATOM 1215 C CA . GLY A 1 96 ? 2.385 -5.334 15.457 1.00 7.66 96 GLY A CA 1
ATOM 1216 C C . GLY A 1 96 ? 1.459 -4.207 15.028 1.00 6.95 96 GLY A C 1
ATOM 1217 O O . GLY A 1 96 ? 0.424 -4.029 15.671 1.00 7.59 96 GLY A O 1
ATOM 1221 N N . GLN A 1 97 ? 1.756 -3.439 13.978 1.00 6.18 97 GLN A N 1
ATOM 1222 C CA . GLN A 1 97 ? 0.909 -2.281 13.689 1.00 6.73 97 GLN A CA 1
ATOM 1223 C C . GLN A 1 97 ? -0.482 -2.670 13.180 1.00 6.50 97 GLN A C 1
ATOM 1224 O O . GLN A 1 97 ? -0.661 -3.706 12.537 1.00 6.94 97 GLN A O 1
ATOM 1238 N N . LYS A 1 98 ? -1.460 -1.845 13.392 1.00 7.41 98 LYS A N 1
ATOM 1239 C CA . LYS A 1 98 ? -2.831 -1.970 12.942 1.00 8.15 98 LYS A CA 1
ATOM 1240 C C . LYS A 1 98 ? -3.102 -1.364 11.593 1.00 9.19 98 LYS A C 1
ATOM 1241 O O . LYS A 1 98 ? -4.030 -1.775 10.943 1.00 10.98 98 LYS A O 1
ATOM 1260 N N . GLY A 1 99 ? -2.312 -0.392 11.188 1.00 8.98 99 GLY A N 1
ATOM 1261 C CA . GLY A 1 99 ? -2.606 0.303 9.948 1.00 10.28 99 GLY A CA 1
ATOM 1262 C C . GLY A 1 99 ? -2.064 -0.398 8.727 1.00 8.79 99 GLY A C 1
ATOM 1263 O O . GLY A 1 99 ? -1.227 -1.297 8.827 1.00 8.50 99 GLY A O 1
ATOM 1267 N N . SER A 1 100 ? -2.531 0.031 7.562 1.00 8.82 100 SER A N 1
ATOM 1268 C CA . SER A 1 100 ? -1.947 -0.448 6.324 1.00 7.88 100 SER A CA 1
ATOM 1269 C C . SER A 1 100 ? -0.592 0.219 6.092 1.00 9.67 100 SER A C 1
ATOM 1270 O O . SER A 1 100 ? -0.300 1.278 6.653 1.00 11.85 100 SER A O 1
ATOM 1278 N N . PHE A 1 101 ? 0.227 -0.406 5.245 1.00 7.42 101 PHE A N 1
ATOM 1279 C CA . PHE A 1 101 ? 1.499 0.172 4.836 1.00 8.45 101 PHE A CA 1
ATOM 1280 C C . PHE A 1 101 ? 1.684 -0.060 3.344 1.00 8.37 101 PHE A C 1
ATOM 1281 O O . PHE A 1 101 ? 1.193 -1.032 2.778 1.00 7.85 101 PHE A O 1
ATOM 1298 N N . SER A 1 102 ? 2.408 0.851 2.696 1.00 8.63 102 SER A N 1
ATOM 1299 C CA . SER A 1 102 ? 2.613 0.787 1.255 1.00 9.34 102 SER A CA 1
ATOM 1300 C C . SER A 1 102 ? 3.622 -0.302 0.884 1.00 8.65 102 SER A C 1
ATOM 1301 O O . SER A 1 102 ? 4.689 -0.433 1.503 1.00 9.82 102 SER A O 1
ATOM 1309 N N . VAL A 1 103 ? 3.268 -1.066 -0.152 1.00 8.07 103 VAL A N 1
ATOM 1310 C CA . VAL A 1 103 ? 4.023 -2.226 -0.622 1.00 7.87 103 VAL A CA 1
ATOM 1311 C C . VAL A 1 103 ? 4.367 -2.082 -2.098 1.00 9.53 103 VAL A C 1
ATOM 1312 O O . VAL A 1 103 ? 3.813 -1.245 -2.801 1.00 10.79 103 VAL A O 1
ATOM 1325 N N . LYS A 1 104 ? 5.264 -2.905 -2.583 1.00 9.41 104 LYS A N 1
ATOM 1326 C CA . LYS A 1 104 ? 5.677 -3.004 -3.969 1.00 11.29 104 LYS A CA 1
ATOM 1327 C C . LYS A 1 104 ? 4.972 -4.148 -4.691 1.00 11.61 104 LYS A C 1
ATOM 1328 O O . LYS A 1 104 ? 5.084 -5.300 -4.311 1.00 10.96 104 LYS A O 1
ATOM 1347 N N . GLU A 1 105 ? 4.250 -3.801 -5.748 1.00 13.33 105 GLU A N 1
ATOM 1348 C CA . GLU A 1 105 ? 3.507 -4.833 -6.473 1.00 14.48 105 GLU A CA 1
ATOM 1349 C C . GLU A 1 105 ? 4.447 -5.849 -7.128 1.00 14.43 105 GLU A C 1
ATOM 1350 O O . GLU A 1 105 ? 5.585 -5.527 -7.478 1.00 14.90 105 GLU A O 1
ATOM 1362 N N . ASN A 1 106 ? 3.967 -7.086 -7.231 1.00 14.73 106 ASN A N 1
ATOM 1363 C CA . ASN A 1 106 ? 4.703 -8.178 -7.872 1.00 16.52 106 ASN A CA 1
ATOM 1364 C C . ASN A 1 106 ? 5.977 -8.533 -7.143 1.00 17.12 106 ASN A C 1
ATOM 1365 O O . ASN A 1 106 ? 6.948 -9.001 -7.733 1.00 20.71 106 ASN A O 1
ATOM 1376 N N . THR A 1 107 ? 6.032 -8.263 -5.861 1.00 15.22 107 THR A N 1
ATOM 1377 C CA . THR A 1 107 ? 7.084 -8.683 -4.988 1.00 17.55 107 THR A CA 1
ATOM 1378 C C . THR A 1 107 ? 6.516 -9.424 -3.799 1.00 14.64 107 THR A C 1
ATOM 1379 O O . THR A 1 107 ? 5.356 -9.322 -3.455 1.00 14.52 107 THR A O 1
ATOM 1390 N N . SER A 1 108 ? 7.389 -10.172 -3.175 1.00 15.61 108 SER A N 1
ATOM 1391 C CA . SER A 1 108 ? 6.940 -11.084 -2.123 1.00 14.13 108 SER A CA 1
ATOM 1392 C C . SER A 1 108 ? 7.235 -10.540 -0.716 1.00 11.52 108 SER A C 1
ATOM 1393 O O . SER A 1 108 ? 8.250 -9.881 -0.486 1.00 14.91 108 SER A O 1
ATOM 1401 N N . TYR A 1 109 ? 6.328 -10.840 0.211 1.00 9.16 109 TYR A N 1
ATOM 1402 C CA . TYR A 1 109 ? 6.427 -10.433 1.611 1.00 7.75 109 TYR A CA 1
ATOM 1403 C C . TYR A 1 109 ? 6.266 -11.658 2.502 1.00 7.73 109 TYR A C 1
ATOM 1404 O O . TYR A 1 109 ? 5.472 -12.568 2.216 1.00 9.16 109 TYR A O 1
ATOM 1422 N N . THR A 1 110 ? 7.014 -11.683 3.596 1.00 5.98 110 THR A N 1
ATOM 1423 C CA . THR A 1 110 ? 6.847 -12.709 4.604 1.00 5.75 110 THR A CA 1
ATOM 1424 C C . THR A 1 110 ? 6.693 -12.062 5.964 1.00 4.91 110 THR A C 1
ATOM 1425 O O . THR A 1 110 ? 7.253 -10.994 6.228 1.00 5.62 110 THR A O 1
ATOM 1436 N N . PHE A 1 111 ? 5.913 -12.716 6.817 1.00 4.96 111 PHE A N 1
ATOM 1437 C CA . PHE A 1 111 ? 5.633 -12.257 8.169 1.00 5.31 111 PHE A CA 1
ATOM 1438 C C . PHE A 1 111 ? 5.667 -13.461 9.103 1.00 5.06 111 PHE A C 1
ATOM 1439 O O . PHE A 1 111 ? 5.475 -14.611 8.663 1.00 6.33 111 PHE A O 1
ATOM 1456 N N . SER A 1 112 ? 5.875 -13.284 10.371 1.00 5.71 112 SER A N 1
ATOM 1457 C CA . SER A 1 112 ? 5.906 -14.213 11.422 1.00 5.76 112 SER A CA 1
ATOM 1458 C C . SER A 1 112 ? 4.998 -13.790 12.591 1.00 4.62 112 SER A C 1
ATOM 1459 O O . SER A 1 112 ? 4.969 -12.611 12.952 1.00 5.65 112 SER A O 1
ATOM 1467 N N . ALA A 1 113 ? 4.299 -14.754 13.184 1.00 5.00 113 ALA A N 1
ATOM 1468 C CA . ALA A 1 113 ? 3.569 -14.578 14.438 1.00 4.93 113 ALA A CA 1
ATOM 1469 C C . ALA A 1 113 ? 4.504 -14.906 15.588 1.00 5.06 113 ALA A C 1
ATOM 1470 O O . ALA A 1 113 ? 4.986 -16.043 15.686 1.00 6.65 113 ALA A O 1
ATOM 1477 N N . ILE A 1 114 ? 4.774 -13.920 16.432 1.00 5.27 114 ILE A N 1
ATOM 1478 C CA . ILE A 1 114 ? 5.796 -14.011 17.473 1.00 5.85 114 ILE A CA 1
ATOM 1479 C C . ILE A 1 114 ? 5.155 -14.100 18.864 1.00 5.78 114 ILE A C 1
ATOM 1480 O O . ILE A 1 114 ? 4.421 -13.197 19.276 1.00 6.32 114 ILE A O 1
ATOM 1496 N N . TYR A 1 115 ? 5.432 -15.195 19.568 1.00 6.13 115 TYR A N 1
ATOM 1497 C CA . TYR A 1 115 ? 4.873 -15.457 20.894 1.00 6.23 115 TYR A CA 1
ATOM 1498 C C . TYR A 1 115 ? 5.354 -14.438 21.918 1.00 6.89 115 TYR A C 1
ATOM 1499 O O . TYR A 1 115 ? 6.566 -14.174 22.038 1.00 8.16 115 TYR A O 1
ATOM 1517 N N . THR A 1 116 ? 4.408 -13.909 22.692 1.00 7.09 116 THR A N 1
ATOM 1518 C CA . THR A 1 116 ? 4.723 -12.917 23.720 1.00 9.35 116 THR A CA 1
ATOM 1519 C C . THR A 1 116 ? 4.268 -13.291 25.124 1.00 11.88 116 THR A C 1
ATOM 1520 O O . THR A 1 116 ? 4.532 -12.547 26.064 1.00 17.17 116 THR A O 1
ATOM 1531 N N . GLY A 1 117 ? 3.572 -14.413 25.273 1.00 12.61 117 GLY A N 1
ATOM 1532 C CA . GLY A 1 117 ? 3.034 -14.820 26.569 1.00 13.92 117 GLY A CA 1
ATOM 1533 C C . GLY A 1 117 ? 1.691 -15.495 26.387 1.00 10.13 117 GLY A C 1
ATOM 1534 O O . GLY A 1 117 ? 1.318 -15.801 25.266 1.00 9.55 117 GLY A O 1
ATOM 1538 N N . GLY A 1 118 ? 0.947 -15.720 27.462 1.00 12.10 118 GLY A N 1
ATOM 1539 C CA . GLY A 1 118 ? -0.342 -16.359 27.317 1.00 10.59 118 GLY A CA 1
ATOM 1540 C C . GLY A 1 118 ? -0.956 -16.730 28.640 1.00 10.73 118 GLY A C 1
ATOM 1541 O O . GLY A 1 118 ? -0.501 -16.315 29.696 1.00 14.98 118 GLY A O 1
ATOM 1545 N N . GLU A 1 119 ? -2.028 -17.509 28.548 1.00 10.28 119 GLU A N 1
ATOM 1546 C CA . GLU A 1 119 ? -2.783 -18.007 29.680 1.00 11.09 119 GLU A CA 1
ATOM 1547 C C . GLU A 1 119 ? -2.722 -19.535 29.657 1.00 10.77 119 GLU A C 1
ATOM 1548 O O . GLU A 1 119 ? -3.114 -20.188 28.677 1.00 8.98 119 GLU A O 1
ATOM 1560 N N . TYR A 1 120 ? -2.226 -20.099 30.746 1.00 11.72 120 TYR A N 1
ATOM 1561 C CA . TYR A 1 120 ? -2.070 -21.526 30.879 1.00 11.43 120 TYR A CA 1
ATOM 1562 C C . TYR A 1 120 ? -2.010 -21.889 32.353 1.00 12.31 120 TYR A C 1
ATOM 1563 O O . TYR A 1 120 ? -1.631 -21.067 33.192 1.00 13.07 120 TYR A O 1
ATOM 1581 N N . PRO A 1 121 ? -2.386 -23.131 32.682 1.00 14.09 121 PRO A N 1
ATOM 1582 C CA . PRO A 1 121 ? -2.289 -23.546 34.084 1.00 15.72 121 PRO A CA 1
ATOM 1583 C C . PRO A 1 121 ? -0.832 -23.746 34.478 1.00 14.99 121 PRO A C 1
ATOM 1584 O O . PRO A 1 121 ? 0.090 -23.656 33.672 1.00 17.26 121 PRO A O 1
ATOM 1595 N N . ASN A 1 122 ? -0.617 -24.025 35.750 1.00 17.68 122 ASN A N 1
ATOM 1596 C CA . ASN A 1 122 ? 0.746 -24.155 36.266 1.00 18.83 122 ASN A CA 1
ATOM 1597 C C . ASN A 1 122 ? 1.589 -25.217 35.577 1.00 18.67 122 ASN A C 1
ATOM 1598 O O . ASN A 1 122 ? 2.815 -25.116 35.551 1.00 23.89 122 ASN A O 1
ATOM 1609 N N . SER A 1 123 ? 0.936 -26.235 35.041 1.00 17.84 123 SER A N 1
ATOM 1610 C CA . SER A 1 123 ? 1.629 -27.315 34.354 1.00 21.63 123 SER A CA 1
ATOM 1611 C C . SER A 1 123 ? 2.002 -26.962 32.908 1.00 21.91 123 SER A C 1
ATOM 1612 O O . SER A 1 123 ? 2.596 -27.778 32.204 1.00 26.75 123 SER A O 1
ATOM 1620 N N . GLY A 1 124 ? 1.652 -25.759 32.463 1.00 18.04 124 GLY A N 1
ATOM 1621 C CA . GLY A 1 124 ? 1.944 -25.348 31.103 1.00 18.43 124 GLY A CA 1
ATOM 1622 C C . GLY A 1 124 ? 0.829 -25.694 30.127 1.00 13.54 124 GLY A C 1
ATOM 1623 O O . GLY A 1 124 ? -0.275 -26.051 30.523 1.00 14.24 124 GLY A O 1
ATOM 1627 N N . TYR A 1 125 ? 1.111 -25.544 28.841 1.00 10.86 125 TYR A N 1
ATOM 1628 C CA . TYR A 1 125 ? 0.105 -25.759 27.812 1.00 9.29 125 TYR A CA 1
ATOM 1629 C C . TYR A 1 125 ? -0.204 -27.240 27.600 1.00 9.14 125 TYR A C 1
ATOM 1630 O O . TYR A 1 125 ? 0.692 -28.090 27.621 1.00 11.44 125 TYR A O 1
ATOM 1648 N N . SER A 1 126 ? -1.468 -27.535 27.362 1.00 8.10 126 SER A N 1
ATOM 1649 C CA . SER A 1 126 ? -1.871 -28.869 26.956 1.00 8.57 126 SER A CA 1
ATOM 1650 C C . SER A 1 126 ? -1.505 -29.154 25.488 1.00 7.92 126 SER A C 1
ATOM 1651 O O . SER A 1 126 ? -1.517 -28.265 24.630 1.00 8.29 126 SER A O 1
ATOM 1659 N N . SER A 1 127 ? -1.200 -30.413 25.190 1.00 7.83 127 SER A N 1
ATOM 1660 C CA . SER A 1 127 ? -1.073 -30.845 23.805 1.00 7.54 127 SER A CA 1
ATOM 1661 C C . SER A 1 127 ? -2.346 -30.515 23.025 1.00 7.34 127 SER A C 1
ATOM 1662 O O . SER A 1 127 ? -3.446 -30.740 23.530 1.00 8.55 127 SER A O 1
ATOM 1670 N N . GLY A 1 128 ? -2.204 -30.058 21.779 1.00 7.11 128 GLY A N 1
ATOM 1671 C CA . GLY A 1 128 ? -3.346 -29.803 20.919 1.00 7.84 128 GLY A CA 1
ATOM 1672 C C . GLY A 1 128 ? -3.079 -28.666 19.949 1.00 7.13 128 GLY A C 1
ATOM 1673 O O . GLY A 1 128 ? -1.956 -28.138 19.850 1.00 7.49 128 GLY A O 1
ATOM 1677 N N . THR A 1 129 ? -4.125 -28.310 19.213 1.00 7.16 129 THR A N 1
ATOM 1678 C CA . THR A 1 129 ? -4.075 -27.206 18.268 1.00 7.62 129 THR A CA 1
ATOM 1679 C C . THR A 1 129 ? -4.562 -25.915 18.919 1.00 6.58 129 THR A C 1
ATOM 1680 O O . THR A 1 129 ? -5.574 -25.922 19.632 1.00 8.26 129 THR A O 1
ATOM 1691 N N . TYR A 1 130 ? -3.855 -24.824 18.623 1.00 6.59 130 TYR A N 1
ATOM 1692 C CA . TYR A 1 130 ? -4.161 -23.481 19.103 1.00 6.62 130 TYR A CA 1
ATOM 1693 C C . TYR A 1 130 ? -4.470 -22.655 17.853 1.00 6.80 130 TYR A C 1
ATOM 1694 O O . TYR A 1 130 ? -3.605 -22.529 16.987 1.00 7.56 130 TYR A O 1
ATOM 1712 N N . ALA A 1 131 ? -5.693 -22.140 17.745 1.00 7.11 131 ALA A N 1
ATOM 1713 C CA . ALA A 1 131 ? -6.175 -21.570 16.490 1.00 8.20 131 ALA A CA 1
ATOM 1714 C C . ALA A 1 131 ? -6.731 -20.166 16.666 1.00 6.95 131 ALA A C 1
ATOM 1715 O O . ALA A 1 131 ? -7.128 -19.747 17.749 1.00 7.33 131 ALA A O 1
ATOM 1722 N N . GLY A 1 132 ? -6.792 -19.455 15.559 1.00 7.01 132 GLY A N 1
ATOM 1723 C CA . GLY A 1 132 ? -7.387 -18.128 15.507 1.00 7.87 132 GLY A CA 1
ATOM 1724 C C . GLY A 1 132 ? -7.556 -17.698 14.065 1.00 7.19 132 GLY A C 1
ATOM 1725 O O . GLY A 1 132 ? -7.551 -18.546 13.158 1.00 7.84 132 GLY A O 1
ATOM 1729 N N . HIS A 1 133 ? -7.666 -16.385 13.852 1.00 7.98 133 HIS A N 1
ATOM 1730 C CA . HIS A 1 133 ? -7.781 -15.821 12.515 1.00 8.43 133 HIS A CA 1
ATOM 1731 C C . HIS A 1 133 ? -6.881 -14.613 12.390 1.00 8.19 133 HIS A C 1
ATOM 1732 O O . HIS A 1 133 ? -6.610 -13.925 13.374 1.00 9.04 133 HIS A O 1
ATOM 1747 N N . LEU A 1 134 ? -6.440 -14.376 11.156 1.00 8.20 134 LEU A N 1
ATOM 1748 C CA . LEU A 1 134 ? -5.572 -13.261 10.813 1.00 7.36 134 LEU A CA 1
ATOM 1749 C C . LEU A 1 134 ? -6.264 -12.460 9.713 1.00 7.44 134 LEU A C 1
ATOM 1750 O O . LEU A 1 134 ? -6.588 -13.009 8.665 1.00 7.78 134 LEU A O 1
ATOM 1766 N N . THR A 1 135 ? -6.481 -11.169 9.946 1.00 7.28 135 THR A N 1
ATOM 1767 C CA . THR A 1 135 ? -7.042 -10.283 8.937 1.00 7.79 135 THR A CA 1
ATOM 1768 C C . THR A 1 135 ? -5.924 -9.789 8.024 1.00 6.94 135 THR A C 1
ATOM 1769 O O . THR A 1 135 ? -4.932 -9.218 8.481 1.00 7.37 135 THR A O 1
ATOM 1780 N N . VAL A 1 136 ? -6.098 -10.011 6.717 1.00 6.90 136 VAL A N 1
ATOM 1781 C CA . VAL A 1 136 ? -5.261 -9.386 5.701 1.00 6.52 136 VAL A CA 1
ATOM 1782 C C . VAL A 1 136 ? -6.184 -8.587 4.795 1.00 6.31 136 VAL A C 1
ATOM 1783 O O . VAL A 1 136 ? -7.229 -9.079 4.355 1.00 6.86 136 VAL A O 1
ATOM 1796 N N . SER A 1 137 ? -5.818 -7.332 4.552 1.00 6.01 137 SER A N 1
ATOM 1797 C CA . SER A 1 137 ? -6.579 -6.456 3.673 1.00 6.89 137 SER A CA 1
ATOM 1798 C C . SER A 1 137 ? -5.643 -5.814 2.653 1.00 6.31 137 SER A C 1
ATOM 1799 O O . SER A 1 137 ? -4.502 -5.469 2.966 1.00 7.23 137 SER A O 1
ATOM 1807 N N . PHE A 1 138 ? -6.152 -5.676 1.426 1.00 6.88 138 PHE A N 1
ATOM 1808 C CA . PHE A 1 138 ? -5.454 -5.046 0.315 1.00 7.36 138 PHE A CA 1
ATOM 1809 C C . PHE A 1 138 ? -6.162 -3.731 -0.037 1.00 7.43 138 PHE A C 1
ATOM 1810 O O . PHE A 1 138 ? -7.396 -3.662 -0.032 1.00 8.49 138 PHE A O 1
ATOM 1827 N N . TYR A 1 139 ? -5.376 -2.714 -0.391 1.00 7.99 139 TYR A N 1
ATOM 1828 C CA . TYR A 1 139 ? -5.867 -1.369 -0.688 1.00 9.32 139 TYR A CA 1
ATOM 1829 C C . TYR A 1 139 ? -5.289 -0.867 -2.001 1.00 9.77 139 TYR A C 1
ATOM 1830 O O . TYR A 1 139 ? -4.160 -1.215 -2.382 1.00 11.20 139 TYR A O 1
ATOM 1848 N N . SER A 1 140 ? -6.039 0.007 -2.657 1.00 10.51 140 SER A N 1
ATOM 1849 C CA . SER A 1 140 ? -5.505 0.831 -3.728 1.00 13.11 140 SER A CA 1
ATOM 1850 C C . SER A 1 140 ? -5.434 2.269 -3.200 1.00 14.97 140 SER A C 1
ATOM 1851 O O . SER A 1 140 ? -6.248 2.653 -2.378 1.00 20.15 140 SER A O 1
ATOM 1859 N N . ASN A 1 141 ? -4.543 3.080 -3.653 1.00 15.51 141 ASN A N 1
ATOM 1860 C CA . ASN A 1 141 ? -4.450 4.438 -3.235 1.00 17.89 141 ASN A CA 1
ATOM 1861 C C . ASN A 1 141 ? -4.383 5.252 -4.502 1.00 25.92 141 ASN A C 1
ATOM 1862 O O . ASN A 1 141 ? -3.342 5.381 -5.068 1.00 33.04 141 ASN A O 1
ATOM 1873 N N . ASP A 1 142 ? -5.490 5.765 -4.868 1.00 25.27 142 ASP A N 1
ATOM 1874 C CA . ASP A 1 142 ? -5.656 6.504 -6.076 1.00 26.43 142 ASP A CA 1
ATOM 1875 C C . ASP A 1 142 ? -5.897 7.942 -5.750 1.00 23.84 142 ASP A C 1
ATOM 1876 O O . ASP A 1 142 ? -6.918 8.309 -5.194 1.00 24.47 142 ASP A O 1
ATOM 1885 N N . ASN A 1 143 ? -4.926 8.757 -6.058 1.00 27.19 143 ASN A N 1
ATOM 1886 C CA . ASN A 1 143 ? -5.061 10.191 -5.905 1.00 23.19 143 ASN A CA 1
ATOM 1887 C C . ASN A 1 143 ? -5.477 10.63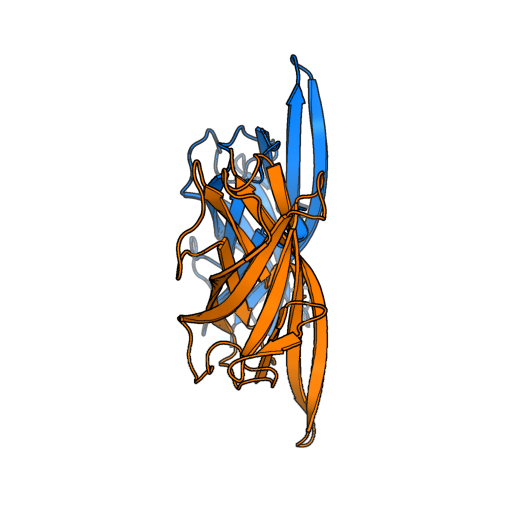4 -4.486 1.00 22.02 143 ASN A C 1
ATOM 1888 O O . ASN A 1 143 ? -6.449 11.363 -4.314 1.00 23.35 143 ASN A O 1
ATOM 1899 N N . LYS A 1 144 ? -4.729 10.175 -3.490 1.00 22.04 144 LYS A N 1
ATOM 1900 C CA . LYS A 1 144 ? -4.905 10.594 -2.087 1.00 22.65 144 LYS A CA 1
ATOM 1901 C C . LYS A 1 144 ? -6.085 9.926 -1.374 1.00 25.22 144 LYS A C 1
ATOM 1902 O O . LYS A 1 144 ? -6.365 10.238 -0.211 1.00 27.52 144 LYS A O 1
ATOM 1921 N N . GLN A 1 145 ? -6.763 9.003 -2.054 1.00 21.04 145 GLN A N 1
ATOM 1922 C CA . GLN A 1 145 ? -7.839 8.239 -1.429 1.00 23.17 145 GLN A CA 1
ATOM 1923 C C . GLN A 1 145 ? -7.454 6.777 -1.288 1.00 23.19 145 GLN A C 1
ATOM 1924 O O . GLN A 1 145 ? -7.256 6.093 -2.285 1.00 23.81 145 GLN A O 1
ATOM 1938 N N . ARG A 1 146 ? -7.357 6.292 -0.055 1.00 24.12 146 ARG A N 1
ATOM 1939 C CA . ARG A 1 146 ? -7.130 4.879 0.169 1.00 23.20 146 ARG A CA 1
ATOM 1940 C C . ARG A 1 146 ? -8.463 4.157 0.135 1.00 22.63 146 ARG A C 1
ATOM 1941 O O . ARG A 1 146 ? -9.433 4.564 0.789 1.00 25.85 146 ARG A O 1
ATOM 1962 N N . THR A 1 147 ? -8.505 3.086 -0.638 1.00 18.62 147 THR A N 1
ATOM 1963 C CA . THR A 1 147 ? -9.714 2.313 -0.801 1.00 17.57 147 THR A CA 1
ATOM 1964 C C . THR A 1 147 ? -9.397 0.857 -0.521 1.00 13.22 147 THR A C 1
ATOM 1965 O O . THR A 1 147 ? -8.480 0.302 -1.113 1.00 11.57 147 THR A O 1
ATOM 1976 N N . GLU A 1 148 ? -10.092 0.223 0.382 1.00 16.06 148 GLU A N 1
ATOM 1977 C CA . GLU A 1 148 ? -10.004 -1.213 0.580 1.00 13.01 148 GLU A CA 1
ATOM 1978 C C . GLU A 1 148 ? -10.609 -1.913 -0.572 1.00 13.02 148 GLU A C 1
ATOM 1979 O O . GLU A 1 148 ? -11.764 -1.663 -0.907 1.00 18.06 148 GLU A O 1
ATOM 1991 N N . ILE A 1 149 ? -9.837 -2.794 -1.187 1.00 10.86 149 ILE A N 1
ATOM 1992 C CA . ILE A 1 149 ? -10.315 -3.541 -2.340 1.00 12.69 149 ILE A CA 1
ATOM 1993 C C . ILE A 1 149 ? -10.492 -5.051 -2.111 1.00 11.87 149 ILE A C 1
ATOM 1994 O O . ILE A 1 149 ? -11.201 -5.701 -2.890 1.00 13.76 149 ILE A O 1
ATOM 2010 N N . ALA A 1 150 ? -9.921 -5.595 -1.036 1.00 9.95 150 ALA A N 1
ATOM 2011 C CA . ALA A 1 150 ? -10.156 -6.989 -0.677 1.00 9.51 150 ALA A CA 1
ATOM 2012 C C . ALA A 1 150 ? -9.771 -7.182 0.781 1.00 8.69 150 ALA A C 1
ATOM 2013 O O . ALA A 1 150 ? -8.856 -6.528 1.289 1.00 9.63 150 ALA A O 1
ATOM 2020 N N . THR A 1 151 ? -10.458 -8.093 1.465 1.00 9.37 151 THR A N 1
ATOM 2021 C CA . THR A 1 151 ? -10.087 -8.469 2.823 1.00 9.28 151 THR A CA 1
ATOM 2022 C C . THR A 1 151 ? -10.513 -9.905 3.098 1.00 9.21 151 THR A C 1
ATOM 2023 O O . THR A 1 151 ? -11.493 -10.391 2.517 1.00 10.12 151 THR A O 1
ATOM 2034 N N . LYS A 1 152 ? -9.839 -10.619 3.930 1.00 8.65 152 LYS A N 1
ATOM 2035 C CA . LYS A 1 152 ? -10.088 -11.971 4.336 1.00 8.83 152 LYS A CA 1
ATOM 2036 C C . LYS A 1 152 ? -9.532 -12.203 5.738 1.00 8.34 152 LYS A C 1
ATOM 2037 O O . LYS A 1 152 ? -8.444 -11.736 6.072 1.00 9.40 152 LYS A O 1
ATOM 2056 N N . ASN A 1 153 ? -10.320 -12.896 6.549 1.00 8.86 153 ASN A N 1
ATOM 2057 C CA . ASN A 1 153 ? -9.862 -13.416 7.821 1.00 9.82 153 ASN A CA 1
ATOM 2058 C C . ASN A 1 153 ? -9.405 -14.869 7.636 1.00 9.67 153 ASN A C 1
ATOM 2059 O O . ASN A 1 153 ? -10.224 -15.774 7.561 1.00 12.55 153 ASN A O 1
ATOM 2070 N N . PHE A 1 154 ? -8.100 -15.076 7.511 1.00 8.28 154 PHE A N 1
ATOM 2071 C CA . PHE A 1 154 ? -7.538 -16.404 7.266 1.00 8.67 154 PHE A CA 1
ATOM 2072 C C . PHE A 1 154 ? -7.453 -17.216 8.556 1.00 8.73 154 PHE A C 1
ATOM 2073 O O . PHE A 1 154 ? -6.890 -16.740 9.549 1.00 8.38 154 PHE A O 1
ATOM 2090 N N . PRO A 1 155 ? -7.920 -18.476 8.538 1.00 8.19 155 PRO A N 1
ATOM 2091 C CA . PRO A 1 155 ? -7.620 -19.354 9.683 1.00 7.90 155 PRO A CA 1
ATOM 2092 C C . PRO A 1 155 ? -6.121 -19.598 9.830 1.00 7.37 155 PRO A C 1
ATOM 2093 O O . PRO A 1 155 ? -5.438 -19.862 8.831 1.00 7.83 155 PRO A O 1
ATOM 2104 N N . VAL A 1 156 ? -5.644 -19.509 11.074 1.00 6.61 156 VAL A N 1
ATOM 2105 C CA . VAL A 1 156 ? -4.244 -19.708 11.411 1.00 6.61 156 VAL A CA 1
ATOM 2106 C C . VAL A 1 156 ? -4.156 -20.630 12.634 1.00 7.07 156 VAL A C 1
ATOM 2107 O O . VAL A 1 156 ? -5.103 -20.704 13.426 1.00 7.67 156 VAL A O 1
ATOM 2120 N N . SER A 1 157 ? -3.012 -21.292 12.801 1.00 6.89 157 SER A N 1
ATOM 2121 C CA . SER A 1 157 ? -2.824 -22.195 13.934 1.00 7.04 157 SER A CA 1
ATOM 2122 C C . SER A 1 157 ? -1.361 -22.444 14.225 1.00 6.36 157 SER A C 1
ATOM 2123 O O . SER A 1 157 ? -0.477 -22.176 13.397 1.00 6.64 157 SER A O 1
ATOM 2131 N N . THR A 1 158 ? -1.146 -22.971 15.425 1.00 6.51 158 THR A N 1
ATOM 2132 C CA . THR A 1 158 ? 0.092 -23.608 15.836 1.00 6.26 158 THR A CA 1
ATOM 2133 C C . THR A 1 158 ? -0.333 -24.875 16.595 1.00 6.45 158 THR A C 1
ATOM 2134 O O . THR A 1 158 ? -1.502 -25.026 16.980 1.00 7.77 158 THR A O 1
ATOM 2145 N N . THR A 1 159 ? 0.606 -25.789 16.810 1.00 7.44 159 THR A N 1
ATOM 2146 C CA . THR A 1 159 ? 0.294 -27.018 17.526 1.00 7.21 159 THR A CA 1
ATOM 2147 C C . THR A 1 159 ? 1.389 -27.326 18.551 1.00 7.15 159 THR A C 1
ATOM 2148 O O . THR A 1 159 ? 2.575 -26.957 18.391 1.00 8.21 159 THR A O 1
ATOM 2159 N N . ILE A 1 160 ? 0.984 -28.012 19.615 1.00 7.16 160 ILE A N 1
ATOM 2160 C CA . ILE A 1 160 ? 1.908 -28.678 20.524 1.00 7.40 160 ILE A CA 1
ATOM 2161 C C . ILE A 1 160 ? 1.562 -30.162 20.432 1.00 7.91 160 ILE A C 1
ATOM 2162 O O . ILE A 1 160 ? 0.391 -30.544 20.621 1.00 7.73 160 ILE A O 1
ATOM 2178 N N . SER A 1 161 ? 2.545 -31.003 20.138 1.00 8.71 161 SER A N 1
ATOM 2179 C CA . SER A 1 161 ? 2.267 -32.419 19.941 1.00 9.05 161 SER A CA 1
ATOM 2180 C C . SER A 1 161 ? 1.785 -33.116 21.213 1.00 9.44 161 SER A C 1
ATOM 2181 O O . SER A 1 161 ? 2.091 -32.645 22.327 1.00 9.73 161 SER A O 1
ATOM 2190 N N . ASP B 1 16 ? -8.431 -25.584 5.764 1.00 17.12 16 ASP B N 1
ATOM 2191 C CA . ASP B 1 16 ? -8.832 -24.431 4.964 1.00 14.16 16 ASP B CA 1
ATOM 2192 C C . ASP B 1 16 ? -7.934 -24.270 3.767 1.00 10.24 16 ASP B C 1
ATOM 2193 O O . ASP B 1 16 ? -6.763 -23.919 3.893 1.00 11.91 16 ASP B O 1
ATOM 2201 N N . ILE B 1 17 ? -8.490 -24.526 2.594 1.00 8.63 17 ILE B N 1
ATOM 2202 C CA . ILE B 1 17 ? -7.665 -24.574 1.409 1.00 7.65 17 ILE B CA 1
ATOM 2203 C C . ILE B 1 17 ? -7.163 -23.189 1.002 1.00 7.14 17 ILE B C 1
ATOM 2204 O O . ILE B 1 17 ? -6.094 -23.078 0.402 1.00 7.55 17 ILE B O 1
ATOM 2220 N N . ASP B 1 18 ? -7.903 -22.137 1.362 1.00 7.86 18 ASP B N 1
ATOM 2221 C CA . ASP B 1 18 ? -7.452 -20.767 1.099 1.00 7.58 18 ASP B CA 1
ATOM 2222 C C . ASP B 1 18 ? -6.230 -20.371 1.929 1.00 6.97 18 ASP B C 1
ATOM 2223 O O . ASP B 1 18 ? -5.321 -19.703 1.423 1.00 8.79 18 ASP B O 1
ATOM 2232 N N . SER B 1 19 ? -6.167 -20.785 3.189 1.00 6.90 19 SER B N 1
ATOM 2233 C CA . SER B 1 19 ? -4.958 -20.542 3.958 1.00 6.06 19 SER B CA 1
ATOM 2234 C C . SER B 1 19 ? -3.800 -21.373 3.446 1.00 5.80 19 SER B C 1
ATOM 2235 O O . SER B 1 19 ? -2.654 -20.981 3.598 1.00 7.98 19 SER B O 1
ATOM 2243 N N . ALA B 1 20 ? -4.065 -22.513 2.807 1.00 5.72 20 ALA B N 1
ATOM 2244 C CA . ALA B 1 20 ? -2.998 -23.431 2.445 1.00 6.16 20 ALA B CA 1
ATOM 2245 C C . ALA B 1 20 ? -2.289 -23.109 1.130 1.00 5.77 20 ALA B C 1
ATOM 2246 O O . ALA B 1 20 ? -1.123 -23.448 1.004 1.00 6.91 20 ALA B O 1
ATOM 2253 N N . VAL B 1 21 ? -2.894 -22.536 0.153 1.00 6.15 21 VAL B N 1
ATOM 2254 C CA . VAL B 1 21 ? -2.439 -22.407 -1.216 1.00 5.77 21 VAL B CA 1
ATOM 2255 C C . VAL B 1 21 ? -2.236 -20.957 -1.628 1.00 6.05 21 VAL B C 1
ATOM 2256 O O . VAL B 1 21 ? -3.105 -20.118 -1.408 1.00 6.79 21 VAL B O 1
ATOM 2269 N N . ARG B 1 22 ? -1.096 -20.678 -2.248 1.00 6.31 22 ARG B N 1
ATOM 2270 C CA . ARG B 1 22 ? -0.943 -19.405 -2.936 1.00 8.39 22 ARG B CA 1
ATOM 2271 C C . ARG B 1 22 ? -0.389 -19.591 -4.343 1.00 6.11 22 ARG B C 1
ATOM 2272 O O . ARG B 1 22 ? 0.333 -20.553 -4.653 1.00 7.08 22 ARG B O 1
ATOM 2293 N N . ILE B 1 23 ? -0.767 -18.640 -5.184 1.00 6.15 23 ILE B N 1
ATOM 2294 C CA . ILE B 1 23 ? -0.439 -18.589 -6.607 1.00 7.22 23 ILE B CA 1
ATOM 2295 C C . ILE B 1 23 ? 0.457 -17.361 -6.823 1.00 7.02 23 ILE B C 1
ATOM 2296 O O . ILE B 1 23 ? 0.198 -16.283 -6.278 1.00 8.38 23 ILE B O 1
ATOM 2312 N N . ILE B 1 24 ? 1.499 -17.523 -7.635 1.00 7.73 24 ILE B N 1
ATOM 2313 C CA . ILE B 1 24 ? 2.444 -16.442 -7.937 1.00 8.15 24 ILE B CA 1
ATOM 2314 C C . ILE B 1 24 ? 2.592 -16.328 -9.458 1.00 8.52 24 ILE B C 1
ATOM 2315 O O . ILE B 1 24 ? 3.272 -17.136 -10.089 1.00 8.89 24 ILE B O 1
ATOM 2331 N N . PRO B 1 25 ? 1.980 -15.307 -10.077 1.00 9.36 25 PRO B N 1
ATOM 2332 C CA . PRO B 1 25 ? 2.133 -15.137 -11.531 1.00 9.31 25 PRO B CA 1
ATOM 2333 C C . PRO B 1 25 ? 3.560 -14.757 -11.910 1.00 8.76 25 PRO B C 1
ATOM 2334 O O . PRO B 1 25 ? 4.249 -14.094 -11.128 1.00 10.12 25 PRO B O 1
ATOM 2345 N N . VAL B 1 26 ? 3.971 -15.158 -13.108 1.00 9.42 26 VAL B N 1
ATOM 2346 C CA . VAL B 1 26 ? 5.195 -14.650 -13.710 1.00 9.83 26 VAL B CA 1
ATOM 2347 C C . VAL B 1 26 ? 4.810 -13.650 -14.791 1.00 9.72 26 VAL B C 1
ATOM 2348 O O . VAL B 1 26 ? 3.871 -13.872 -15.553 1.00 10.47 26 VAL B O 1
ATOM 2361 N N . ASN B 1 27 ? 5.537 -12.543 -14.850 1.00 10.02 27 ASN B N 1
ATOM 2362 C CA . ASN B 1 27 ? 5.253 -11.486 -15.795 1.00 10.58 27 ASN B CA 1
ATOM 2363 C C . ASN B 1 27 ? 6.334 -11.487 -16.872 1.00 11.97 27 ASN B C 1
ATOM 2364 O O . ASN B 1 27 ? 7.530 -11.600 -16.574 1.00 16.09 27 ASN B O 1
ATOM 2375 N N . TYR B 1 28 ? 5.907 -11.405 -18.131 1.00 10.63 28 TYR B N 1
ATOM 2376 C CA . TYR B 1 28 ? 6.803 -11.429 -19.289 1.00 10.59 28 TYR B CA 1
ATOM 2377 C C . TYR B 1 28 ? 6.738 -10.126 -20.061 1.00 11.33 28 TYR B C 1
ATOM 2378 O O . TYR B 1 28 ? 5.690 -9.510 -20.113 1.00 15.39 28 TYR B O 1
ATOM 2396 N N . ASP B 1 29 ? 7.849 -9.699 -20.640 1.00 11.05 29 ASP B N 1
ATOM 2397 C CA . ASP B 1 29 ? 7.817 -8.604 -21.611 1.00 10.88 29 ASP B CA 1
ATOM 2398 C C . ASP B 1 29 ? 7.678 -9.121 -23.045 1.00 12.81 29 ASP B C 1
ATOM 2399 O O . ASP B 1 29 ? 7.194 -8.396 -23.920 1.00 20.76 29 ASP B O 1
ATOM 2408 N N . SER B 1 30 ? 8.088 -10.358 -23.287 1.00 14.15 30 SER B N 1
ATOM 2409 C CA . SER B 1 30 ? 8.068 -10.958 -24.622 1.00 13.85 30 SER B CA 1
ATOM 2410 C C . SER B 1 30 ? 7.468 -12.358 -24.534 1.00 12.53 30 SER B C 1
ATOM 2411 O O . SER B 1 30 ? 7.148 -12.828 -23.454 1.00 13.26 30 SER B O 1
ATOM 2419 N N . ASP B 1 31 ? 7.300 -13.023 -25.671 1.00 12.41 31 ASP B N 1
ATOM 2420 C CA . ASP B 1 31 ? 6.655 -14.338 -25.688 1.00 12.43 31 ASP B CA 1
ATOM 2421 C C . ASP B 1 31 ? 7.355 -15.305 -24.734 1.00 12.93 31 ASP B C 1
ATOM 2422 O O . ASP B 1 31 ? 8.576 -15.422 -24.763 1.00 13.74 31 ASP B O 1
ATOM 2431 N N . PRO B 1 32 ? 6.592 -16.039 -23.911 1.00 11.60 32 PRO B N 1
ATOM 2432 C CA . PRO B 1 32 ? 7.186 -17.182 -23.213 1.00 14.47 32 PRO B CA 1
ATOM 2433 C C . PRO B 1 32 ? 7.756 -18.168 -24.222 1.00 19.41 32 PRO B C 1
ATOM 2434 O O . PRO B 1 32 ? 7.231 -18.314 -25.331 1.00 22.01 32 PRO B O 1
ATOM 2445 N N . LYS B 1 33 ? 8.849 -18.812 -23.843 1.00 24.07 33 LYS B N 1
ATOM 2446 C CA . LYS B 1 33 ? 9.463 -19.832 -24.669 1.00 24.91 33 LYS B CA 1
ATOM 2447 C C . LYS B 1 33 ? 9.134 -21.207 -24.097 1.00 22.11 33 LYS B C 1
ATOM 2448 O O . LYS B 1 33 ? 8.664 -21.339 -22.952 1.00 19.20 33 LYS B O 1
ATOM 2467 N N . LEU B 1 34 ? 9.238 -22.246 -24.851 1.00 22.47 34 LEU B N 1
ATOM 2468 C CA . LEU B 1 34 ? 9.153 -23.571 -24.429 1.00 20.15 34 LEU B CA 1
ATOM 2469 C C . LEU B 1 34 ? 9.853 -23.775 -23.116 1.00 15.42 34 LEU B C 1
ATOM 2470 O O . LEU B 1 34 ? 11.002 -23.410 -22.943 1.00 15.70 34 LEU B O 1
ATOM 2486 N N . ASN B 1 35 ? 9.113 -24.343 -22.174 1.00 14.22 35 ASN B N 1
ATOM 2487 C CA . ASN B 1 35 ? 9.605 -24.631 -20.827 1.00 14.39 35 ASN B CA 1
ATOM 2488 C C . ASN B 1 35 ? 9.587 -23.453 -19.843 1.00 12.49 35 ASN B C 1
ATOM 2489 O O . ASN B 1 35 ? 9.914 -23.626 -18.671 1.00 16.59 35 ASN B O 1
ATOM 2500 N N . SER B 1 36 ? 9.172 -22.271 -20.299 1.00 13.36 36 SER B N 1
ATOM 2501 C CA . SER B 1 36 ? 9.052 -21.112 -19.410 1.00 14.34 36 SER B CA 1
ATOM 2502 C C . SER B 1 36 ? 8.005 -21.360 -18.305 1.00 11.41 36 SER B C 1
ATOM 2503 O O . SER B 1 36 ? 6.979 -21.971 -18.560 1.00 10.78 36 SER B O 1
ATOM 2511 N N . GLN B 1 37 ? 8.256 -20.843 -17.104 1.00 10.47 37 GLN B N 1
ATOM 2512 C CA . GLN B 1 37 ? 7.269 -20.860 -16.033 1.00 10.03 37 GLN B CA 1
ATOM 2513 C C . GLN B 1 37 ? 6.263 -19.723 -16.214 1.00 8.54 37 GLN B C 1
ATOM 2514 O O . GLN B 1 37 ? 6.650 -18.549 -16.287 1.00 10.49 37 GLN B O 1
ATOM 2528 N N . LEU B 1 38 ? 4.981 -20.061 -16.282 1.00 6.75 38 LEU B N 1
ATOM 2529 C CA . LEU B 1 38 ? 3.924 -19.063 -16.424 1.00 6.62 38 LEU B CA 1
ATOM 2530 C C . LEU B 1 38 ? 3.425 -18.542 -15.079 1.00 6.96 38 LEU B C 1
ATOM 2531 O O . LEU B 1 38 ? 3.072 -17.358 -14.947 1.00 7.45 38 LEU B 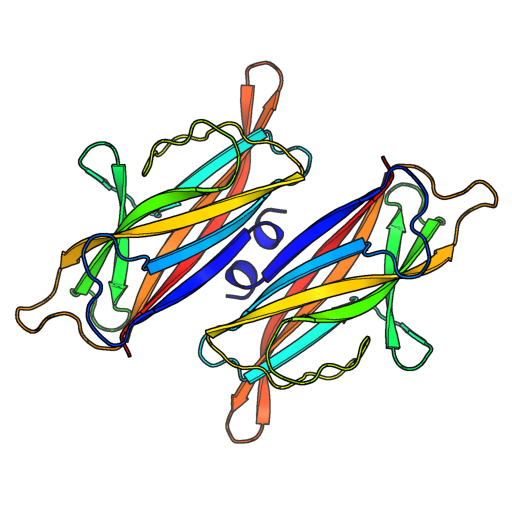O 1
ATOM 2547 N N . TYR B 1 39 ? 3.378 -19.438 -14.095 1.00 6.93 39 TYR B N 1
ATOM 2548 C CA . TYR B 1 39 ? 3.047 -19.088 -12.719 1.00 7.37 39 TYR B CA 1
ATOM 2549 C C . TYR B 1 39 ? 3.591 -20.217 -11.855 1.00 6.71 39 TYR B C 1
ATOM 2550 O O . TYR B 1 39 ? 3.913 -21.306 -12.376 1.00 6.76 39 TYR B O 1
ATOM 2568 N N . THR B 1 40 ? 3.693 -19.966 -10.547 1.00 6.98 40 THR B N 1
ATOM 2569 C CA . THR B 1 40 ? 4.034 -21.020 -9.608 1.00 6.72 40 THR B CA 1
ATOM 2570 C C . THR B 1 40 ? 2.968 -21.125 -8.517 1.00 6.52 40 THR B C 1
ATOM 2571 O O . THR B 1 40 ? 2.110 -20.234 -8.348 1.00 7.07 40 THR B O 1
ATOM 2582 N N . VAL B 1 41 ? 3.007 -22.251 -7.808 1.00 6.12 41 VAL B N 1
ATOM 2583 C CA . VAL B 1 41 ? 2.050 -22.559 -6.761 1.00 6.44 41 VAL B CA 1
ATOM 2584 C C . VAL B 1 41 ? 2.833 -23.012 -5.545 1.00 6.27 41 VAL B C 1
ATOM 2585 O O . VAL B 1 41 ? 3.749 -23.825 -5.689 1.00 7.65 41 VAL B O 1
ATOM 2598 N N . GLU B 1 42 ? 2.501 -22.499 -4.366 1.00 6.22 42 GLU B N 1
ATOM 2599 C CA . GLU B 1 42 ? 3.119 -22.960 -3.123 1.00 6.92 42 GLU B CA 1
ATOM 2600 C C . GLU B 1 42 ? 2.007 -23.346 -2.176 1.00 6.88 42 GLU B C 1
ATOM 2601 O O . GLU B 1 42 ? 1.002 -22.636 -2.070 1.00 8.32 42 GLU B O 1
ATOM 2613 N N . MET B 1 43 ? 2.149 -24.479 -1.502 1.00 6.69 43 MET B N 1
ATOM 2614 C CA . MET B 1 43 ? 1.087 -24.935 -0.611 1.00 7.55 43 MET B CA 1
ATOM 2615 C C . MET B 1 43 ? 1.634 -25.590 0.643 1.00 6.81 43 MET B C 1
ATOM 2616 O O . MET B 1 43 ? 2.647 -26.308 0.626 1.00 7.09 43 MET B O 1
ATOM 2630 N N . THR B 1 44 ? 0.93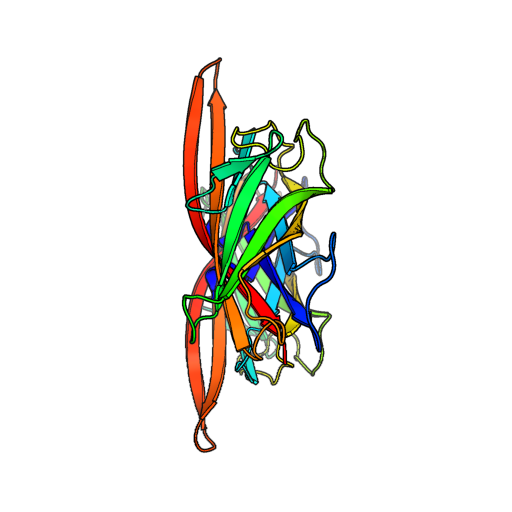2 -25.308 1.731 1.00 6.63 44 THR B N 1
ATOM 2631 C CA . THR B 1 44 ? 1.097 -25.946 3.008 1.00 7.18 44 THR B CA 1
ATOM 2632 C C . THR B 1 44 ? 0.167 -27.157 3.074 1.00 7.32 44 THR B C 1
ATOM 2633 O O . THR B 1 44 ? -1.011 -27.037 2.717 1.00 11.69 44 THR B O 1
ATOM 2644 N N . ILE B 1 45 ? 0.652 -28.332 3.461 1.00 6.52 45 ILE B N 1
ATOM 2645 C CA . ILE B 1 45 ? -0.236 -29.475 3.639 1.00 6.79 45 ILE B CA 1
ATOM 2646 C C . ILE B 1 45 ? -0.776 -29.439 5.067 1.00 6.40 45 ILE B C 1
ATOM 2647 O O . ILE B 1 45 ? -0.012 -29.528 6.037 1.00 7.07 45 ILE B O 1
ATOM 2663 N N . PRO B 1 46 ? -2.102 -29.289 5.218 1.00 7.49 46 PRO B N 1
ATOM 2664 C CA . PRO B 1 46 ? -2.669 -29.280 6.571 1.00 8.45 46 PRO B CA 1
ATOM 2665 C C . PRO B 1 46 ? -2.481 -30.605 7.294 1.00 8.11 46 PRO B C 1
ATOM 2666 O O . PRO B 1 46 ? -2.350 -31.657 6.681 1.00 9.18 46 PRO B O 1
ATOM 2677 N N . ALA B 1 47 ? -2.505 -30.547 8.617 1.00 9.63 47 ALA B N 1
ATOM 2678 C CA . ALA B 1 47 ? -2.574 -31.756 9.422 1.00 11.35 47 ALA B CA 1
ATOM 2679 C C . ALA B 1 47 ? -3.739 -32.635 8.946 1.00 11.94 47 ALA B C 1
ATOM 2680 O O . ALA B 1 47 ? -4.837 -32.146 8.685 1.00 12.30 47 ALA B O 1
ATOM 2687 N N . GLY B 1 48 ? -3.484 -33.931 8.815 1.00 11.70 48 GLY B N 1
ATOM 2688 C CA . GLY B 1 48 ? -4.522 -34.866 8.440 1.00 12.95 48 GLY B CA 1
ATOM 2689 C C . GLY B 1 48 ? -4.735 -35.064 6.942 1.00 10.93 48 GLY B C 1
ATOM 2690 O O . GLY B 1 48 ? -5.550 -35.903 6.553 1.00 12.35 48 GLY B O 1
ATOM 2694 N N . VAL B 1 49 ? -4.038 -34.296 6.109 1.00 9.07 49 VAL B N 1
ATOM 2695 C CA . VAL B 1 49 ? -4.123 -34.467 4.657 1.00 8.74 49 VAL B CA 1
ATOM 2696 C C . VAL B 1 49 ? -3.024 -35.431 4.197 1.00 8.71 49 VAL B C 1
ATOM 2697 O O . VAL B 1 49 ? -1.858 -35.267 4.545 1.00 10.52 49 VAL B O 1
ATOM 2710 N N . SER B 1 50 ? -3.435 -36.452 3.444 1.00 9.15 50 SER B N 1
ATOM 2711 C CA . SER B 1 50 ? -2.567 -37.531 2.985 1.00 10.29 50 SER B CA 1
ATOM 2712 C C . SER B 1 50 ? -2.247 -37.493 1.486 1.00 8.17 50 SER B C 1
ATOM 2713 O O . SER B 1 50 ? -1.303 -38.160 1.048 1.00 8.27 50 SER B O 1
ATOM 2721 N N . ALA B 1 51 ? -3.022 -36.744 0.701 1.00 7.19 51 ALA B N 1
ATOM 2722 C CA . ALA B 1 51 ? -2.812 -36.725 -0.744 1.00 6.96 51 ALA B CA 1
ATOM 2723 C C . ALA B 1 51 ? -3.350 -35.415 -1.309 1.00 6.53 51 ALA B C 1
ATOM 2724 O O . ALA B 1 51 ? -4.247 -34.770 -0.740 1.00 6.56 51 ALA B O 1
ATOM 2731 N N . VAL B 1 52 ? -2.793 -35.063 -2.466 1.00 6.24 52 VAL B N 1
ATOM 2732 C CA . VAL B 1 52 ? -3.140 -33.855 -3.205 1.00 5.84 52 VAL B CA 1
ATOM 2733 C C . VAL B 1 52 ? -3.368 -34.200 -4.670 1.00 5.76 52 VAL B C 1
ATOM 2734 O O . VAL B 1 52 ? -2.621 -35.000 -5.249 1.00 7.21 52 VAL B O 1
ATOM 2747 N N . LYS B 1 53 ? -4.314 -33.600 -5.338 1.00 5.82 53 LYS B N 1
ATOM 2748 C CA . LYS B 1 53 ? -4.519 -33.510 -6.758 1.00 5.33 53 LYS B CA 1
ATOM 2749 C C . LYS B 1 53 ? -4.340 -32.060 -7.169 1.00 5.37 53 LYS B C 1
ATOM 2750 O O . LYS B 1 53 ? -4.865 -31.156 -6.490 1.00 5.88 53 LYS B O 1
ATOM 2769 N N . ILE B 1 54 ? -3.586 -31.842 -8.238 1.00 5.36 54 ILE B N 1
ATOM 2770 C CA . ILE B 1 54 ? -3.351 -30.498 -8.756 1.00 5.56 54 ILE B CA 1
ATOM 2771 C C . ILE B 1 54 ? -3.337 -30.581 -10.282 1.00 5.37 54 ILE B C 1
ATOM 2772 O O . ILE B 1 54 ? -2.416 -31.158 -10.863 1.00 6.07 54 ILE B O 1
ATOM 2788 N N . VAL B 1 55 ? -4.413 -30.062 -10.901 1.00 5.11 55 VAL B N 1
ATOM 2789 C CA . VAL B 1 55 ? -4.596 -30.197 -12.329 1.00 5.84 55 VAL B CA 1
ATOM 2790 C C . VAL B 1 55 ? -5.237 -28.925 -12.861 1.00 5.94 55 VAL B C 1
ATOM 2791 O O . VAL B 1 55 ? -6.135 -28.385 -12.208 1.00 7.23 55 VAL B O 1
ATOM 2804 N N . PRO B 1 56 ? -4.838 -28.441 -14.043 1.00 6.18 56 PRO B N 1
ATOM 2805 C CA . PRO B 1 56 ? -5.567 -27.295 -14.600 1.00 7.13 56 PRO B CA 1
ATOM 2806 C C . PRO B 1 56 ? -7.055 -27.618 -14.729 1.00 6.84 56 PRO B C 1
ATOM 2807 O O . PRO B 1 56 ? -7.416 -28.745 -15.089 1.00 7.79 56 PRO B O 1
ATOM 2818 N N . THR B 1 57 ? -7.920 -26.655 -14.434 1.00 7.81 57 THR B N 1
ATOM 2819 C CA . THR B 1 57 ? -9.344 -26.874 -14.575 1.00 7.87 57 THR B CA 1
ATOM 2820 C C . THR B 1 57 ? -9.614 -27.040 -16.089 1.00 9.81 57 THR B C 1
ATOM 2821 O O . THR B 1 57 ? -9.015 -26.340 -16.907 1.00 11.29 57 THR B O 1
ATOM 2832 N N . ASP B 1 58 ? -10.486 -27.978 -16.450 1.00 11.71 58 ASP B N 1
ATOM 2833 C CA . ASP B 1 58 ? -10.824 -28.233 -17.859 1.00 12.30 58 ASP B CA 1
ATOM 2834 C C . ASP B 1 58 ? -9.621 -28.648 -18.712 1.00 12.25 58 ASP B C 1
ATOM 2835 O O . ASP B 1 58 ? -9.499 -28.260 -19.872 1.00 14.54 58 ASP B O 1
ATOM 2844 N N . SER B 1 59 ? -8.752 -29.477 -18.154 1.00 11.09 59 SER B N 1
ATOM 2845 C CA . SER B 1 59 ? -7.609 -29.989 -18.890 1.00 10.39 59 SER B CA 1
ATOM 2846 C C . SER B 1 59 ? -7.994 -30.900 -20.039 1.00 11.95 59 SER B C 1
ATOM 2847 O O . SER B 1 59 ? -9.041 -31.554 -20.027 1.00 15.10 59 SER B O 1
ATOM 2855 N N . LEU B 1 60 ? -7.132 -30.983 -21.015 1.00 12.86 60 LEU B N 1
ATOM 2856 C CA . LEU B 1 60 ? -7.117 -31.950 -22.064 1.00 15.90 60 LEU B CA 1
ATOM 2857 C C . LEU B 1 60 ? -5.890 -32.819 -21.940 1.00 14.09 60 LEU B C 1
ATOM 2858 O O . LEU B 1 60 ? -4.855 -32.362 -21.516 1.00 17.91 60 LEU B O 1
ATOM 2874 N N . THR B 1 61 ? -5.990 -34.080 -22.330 1.00 15.90 61 THR B N 1
ATOM 2875 C CA . THR B 1 61 ? -4.821 -34.953 -22.234 1.00 16.97 61 THR B CA 1
ATOM 2876 C C . THR B 1 61 ? -3.993 -34.900 -23.512 1.00 16.24 61 THR B C 1
ATOM 2877 O O . THR B 1 61 ? -4.515 -35.105 -24.604 1.00 19.82 61 THR B O 1
ATOM 2888 N N . SER B 1 62 ? -2.707 -34.654 -23.429 1.00 15.22 62 SER B N 1
ATOM 2889 C CA . SER B 1 62 ? -1.745 -34.667 -24.527 1.00 17.02 62 SER B CA 1
ATOM 2890 C C . SER B 1 62 ? -0.373 -35.024 -23.981 1.00 15.48 62 SER B C 1
ATOM 2891 O O . SER B 1 62 ? 0.021 -34.529 -22.924 1.00 15.08 62 SER B O 1
ATOM 2899 N N . SER B 1 63 ? 0.370 -35.853 -24.709 1.00 15.24 63 SER B N 1
ATOM 2900 C CA . SER B 1 63 ? 1.661 -36.377 -24.244 1.00 17.13 63 SER B CA 1
ATOM 2901 C C . SER B 1 63 ? 1.562 -36.986 -22.842 1.00 14.72 63 SER B C 1
ATOM 2902 O O . SER B 1 63 ? 2.500 -36.909 -22.052 1.00 17.88 63 SER B O 1
ATOM 2910 N N . GLY B 1 64 ? 0.412 -37.578 -22.537 1.00 16.39 64 GLY B N 1
ATOM 2911 C CA . GLY B 1 64 ? 0.194 -38.201 -21.245 1.00 19.57 64 GLY B CA 1
ATOM 2912 C C . GLY B 1 64 ? 0.074 -37.206 -20.093 1.00 17.55 64 GLY B C 1
ATOM 2913 O O . GLY B 1 64 ? 0.180 -37.594 -18.925 1.00 21.41 64 GLY B O 1
ATOM 2917 N N . GLN B 1 65 ? -0.159 -35.933 -20.413 1.00 12.71 65 GLN B N 1
ATOM 2918 C CA . GLN B 1 65 ? -0.219 -34.852 -19.426 1.00 10.71 65 GLN B CA 1
ATOM 2919 C C . GLN B 1 65 ? -1.574 -34.156 -19.472 1.00 10.71 65 GLN B C 1
ATOM 2920 O O . GLN B 1 65 ? -2.212 -34.060 -20.529 1.00 11.84 65 GLN B O 1
ATOM 2934 N N . GLN B 1 66 ? -1.988 -33.629 -18.333 1.00 9.03 66 GLN B N 1
ATOM 2935 C CA . GLN B 1 66 ? -3.164 -32.770 -18.244 1.00 8.74 66 GLN B CA 1
ATOM 2936 C C . GLN B 1 66 ? -2.761 -31.348 -18.626 1.00 8.03 66 GLN B C 1
ATOM 2937 O O . GLN B 1 66 ? -2.145 -30.613 -17.848 1.00 9.86 66 GLN B O 1
ATOM 2951 N N . ILE B 1 67 ? -3.082 -30.970 -19.854 1.00 7.52 67 ILE B N 1
ATOM 2952 C CA . ILE B 1 67 ? -2.700 -29.672 -20.387 1.00 7.64 67 ILE B CA 1
ATOM 2953 C C . ILE B 1 67 ? -3.811 -28.657 -20.140 1.00 7.79 67 ILE B C 1
ATOM 2954 O O . ILE B 1 67 ? -4.970 -28.877 -20.508 1.00 9.05 67 ILE B O 1
ATOM 2970 N N . GLY B 1 68 ? -3.436 -27.549 -19.510 1.00 7.79 68 GLY B N 1
ATOM 2971 C CA . GLY B 1 68 ? -4.320 -26.431 -19.281 1.00 7.75 68 GLY B CA 1
ATOM 2972 C C . GLY B 1 68 ? -4.085 -25.329 -20.280 1.00 7.80 68 GLY B C 1
ATOM 2973 O O . GLY B 1 68 ? -3.126 -25.359 -21.056 1.00 8.85 68 GLY B O 1
ATOM 2977 N N . LYS B 1 69 ? -4.955 -24.328 -20.221 1.00 8.06 69 LYS B N 1
ATOM 2978 C CA . LYS B 1 69 ? -4.911 -23.197 -21.125 1.00 9.89 69 LYS B CA 1
ATOM 2979 C C . LYS B 1 69 ? -5.070 -21.909 -20.313 1.00 10.80 69 LYS B C 1
ATOM 2980 O O . LYS B 1 69 ? -5.911 -21.835 -19.406 1.00 12.94 69 LYS B O 1
ATOM 2999 N N . LEU B 1 70 ? -4.241 -20.917 -20.610 1.00 8.57 70 LEU B N 1
ATOM 3000 C CA . LEU B 1 70 ? -4.415 -19.560 -20.124 1.00 8.94 70 LEU B CA 1
ATOM 3001 C C . LEU B 1 70 ? -4.788 -18.723 -21.342 1.00 8.84 70 LEU B C 1
ATOM 3002 O O . LEU B 1 70 ? -4.082 -18.732 -22.345 1.00 9.63 70 LEU B O 1
ATOM 3018 N N . VAL B 1 71 ? -5.925 -18.034 -21.261 1.00 9.09 71 VAL B N 1
ATOM 3019 C CA . VAL B 1 71 ? -6.525 -17.359 -22.410 1.00 9.16 71 VAL B CA 1
ATOM 3020 C C . VAL B 1 71 ? -6.466 -15.846 -22.195 1.00 9.34 71 VAL B C 1
ATOM 3021 O O . VAL B 1 71 ? -6.813 -15.358 -21.126 1.00 9.20 71 VAL B O 1
ATOM 3034 N N . ASN B 1 72 ? -5.990 -15.113 -23.199 1.00 10.00 72 ASN B N 1
ATOM 3035 C CA . ASN B 1 72 ? -5.938 -13.662 -23.150 1.00 10.50 72 ASN B CA 1
ATOM 3036 C C . ASN B 1 72 ? -7.345 -13.123 -22.905 1.00 12.39 72 ASN B C 1
ATOM 3037 O O . ASN B 1 72 ? -8.271 -13.400 -23.673 1.00 15.77 72 ASN B O 1
ATOM 3048 N N . VAL B 1 73 ? -7.554 -12.373 -21.853 1.00 11.34 73 VAL B N 1
ATOM 3049 C CA . VAL B 1 73 ? -8.834 -11.873 -21.418 1.00 15.56 73 VAL B CA 1
ATOM 3050 C C . VAL B 1 73 ? -9.511 -10.978 -22.408 1.00 18.54 73 VAL B C 1
ATOM 3051 O O . VAL B 1 73 ? -10.727 -10.898 -22.450 1.00 24.03 73 VAL B O 1
ATOM 3064 N N . ASN B 1 74 ? -8.710 -10.354 -23.230 1.00 17.85 74 ASN B N 1
ATOM 3065 C CA . ASN B 1 74 ? -9.239 -9.441 -24.229 1.00 20.96 74 ASN B CA 1
ATOM 3066 C C . ASN B 1 74 ? -9.187 -9.951 -25.671 1.00 21.27 74 ASN B C 1
ATOM 3067 O O . ASN B 1 74 ? -9.636 -9.270 -26.584 1.00 26.32 74 ASN B O 1
ATOM 3078 N N . ASN B 1 75 ? -8.653 -11.145 -25.878 1.00 19.89 75 ASN B N 1
ATOM 3079 C CA . ASN B 1 75 ? -8.640 -11.755 -27.203 1.00 20.68 75 ASN B CA 1
ATOM 3080 C C . ASN B 1 75 ? -8.561 -13.248 -27.036 1.00 20.55 75 ASN B C 1
ATOM 3081 O O . ASN B 1 75 ? -7.465 -13.802 -26.948 1.00 19.63 75 ASN B O 1
ATOM 3092 N N . PRO B 1 76 ? -9.720 -13.913 -26.969 1.00 19.17 76 PRO B N 1
ATOM 3093 C CA . PRO B 1 76 ? -9.694 -15.340 -26.644 1.00 24.31 76 PRO B CA 1
ATOM 3094 C C . PRO B 1 76 ? -9.184 -16.205 -27.779 1.00 20.69 76 PRO B C 1
ATOM 3095 O O . PRO B 1 76 ? -9.184 -17.423 -27.637 1.00 26.18 76 PRO B O 1
ATOM 3106 N N . ASP B 1 77 ? -8.762 -15.600 -28.885 1.00 18.96 77 ASP B N 1
ATOM 3107 C CA . ASP B 1 77 ? -8.119 -16.363 -29.930 1.00 19.79 77 ASP B CA 1
ATOM 3108 C C . ASP B 1 77 ? -6.640 -16.591 -29.588 1.00 16.96 77 ASP B C 1
ATOM 3109 O O . ASP B 1 77 ? -5.968 -17.357 -30.272 1.00 18.39 77 ASP B O 1
ATOM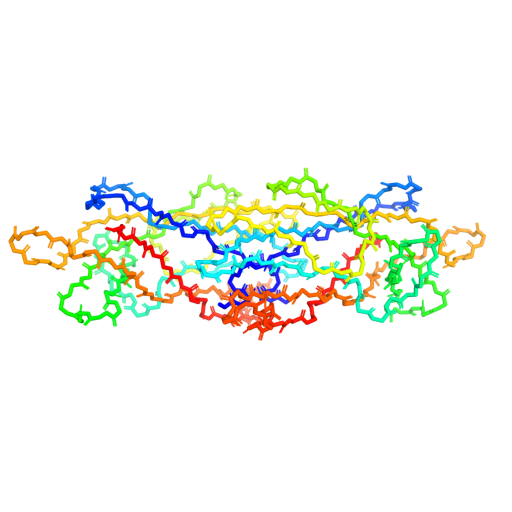 3118 N N . GLN B 1 78 ? -6.126 -15.912 -28.556 1.00 12.66 78 GLN B N 1
ATOM 3119 C CA . GLN B 1 78 ? -4.737 -16.085 -28.127 1.00 10.17 78 GLN B CA 1
ATOM 3120 C C . GLN B 1 78 ? -4.685 -16.804 -26.788 1.00 10.08 78 GLN B C 1
ATOM 3121 O O . GLN B 1 78 ? -5.349 -16.415 -25.818 1.00 10.84 78 GLN B O 1
ATOM 3135 N N . ASN B 1 79 ? -3.885 -17.858 -26.715 1.00 9.77 79 ASN B N 1
ATOM 3136 C CA . ASN B 1 79 ? -3.834 -18.670 -25.509 1.00 10.08 79 ASN B CA 1
ATOM 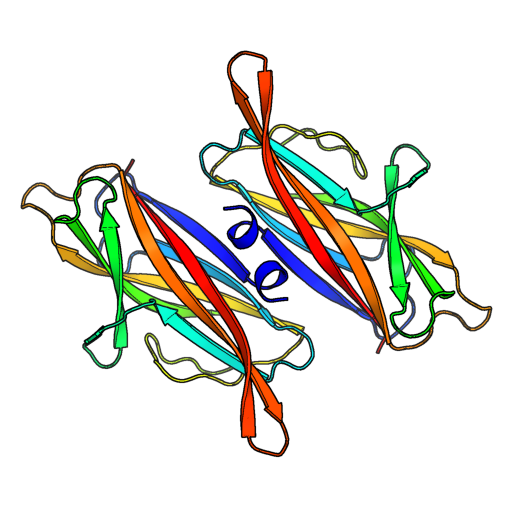3137 C C . ASN B 1 79 ? -2.492 -19.399 -25.381 1.00 8.06 79 ASN B C 1
ATOM 3138 O O . ASN B 1 79 ? -1.719 -19.493 -26.340 1.00 9.03 79 ASN B O 1
ATOM 3149 N N . MET B 1 80 ? -2.225 -19.866 -24.165 1.00 7.85 80 MET B N 1
ATOM 3150 C CA . MET B 1 80 ? -0.989 -20.537 -23.789 1.00 7.70 80 MET B CA 1
ATOM 3151 C C . MET B 1 80 ? -1.334 -21.877 -23.144 1.00 8.16 80 MET B C 1
ATOM 3152 O O . MET B 1 80 ? -2.122 -21.931 -22.208 1.00 10.06 80 MET B O 1
ATOM 3166 N N . ASN B 1 81 ? -0.734 -22.946 -23.645 1.00 7.48 81 ASN B N 1
ATOM 3167 C CA . ASN B 1 81 ? -0.881 -24.278 -23.082 1.00 8.00 81 ASN B CA 1
ATOM 3168 C C . ASN B 1 81 ? 0.232 -24.533 -22.070 1.00 6.84 81 ASN B C 1
ATOM 3169 O O . ASN B 1 81 ? 1.365 -24.059 -22.237 1.00 7.43 81 ASN B O 1
ATOM 3180 N N . TYR B 1 82 ? -0.071 -25.336 -21.049 1.00 6.98 82 TYR B N 1
ATOM 3181 C CA . TYR B 1 82 ? 0.908 -25.647 -20.022 1.00 6.40 82 TYR B CA 1
ATOM 3182 C C . TYR B 1 82 ? 0.555 -26.928 -19.278 1.00 6.80 82 TYR B C 1
ATOM 3183 O O . TYR B 1 82 ? -0.594 -27.381 -19.301 1.00 7.25 82 TYR B O 1
ATOM 3201 N N . TYR B 1 83 ? 1.541 -27.482 -18.582 1.00 6.75 83 TYR B N 1
ATOM 3202 C CA . TYR B 1 83 ? 1.318 -28.546 -17.602 1.00 6.27 83 TYR B CA 1
ATOM 3203 C C . TYR B 1 83 ? 1.911 -28.160 -16.252 1.00 6.13 83 TYR B C 1
ATOM 3204 O O . TYR B 1 83 ? 2.754 -27.258 -16.156 1.00 7.26 83 TYR B O 1
ATOM 3222 N N . ILE B 1 84 ? 1.486 -28.869 -15.216 1.00 6.03 84 ILE B N 1
ATOM 3223 C CA . ILE B 1 84 ? 1.998 -28.663 -13.860 1.00 5.96 84 ILE B CA 1
ATOM 3224 C C . ILE B 1 84 ? 3.155 -29.626 -13.546 1.00 6.03 84 ILE B C 1
ATOM 3225 O O . ILE B 1 84 ? 3.038 -30.845 -13.746 1.00 6.97 84 ILE B O 1
ATOM 3241 N N . ARG B 1 85 ? 4.237 -29.074 -13.019 1.00 6.13 85 ARG B N 1
ATOM 3242 C CA . ARG B 1 85 ? 5.425 -29.816 -12.600 1.00 7.44 85 ARG B CA 1
ATOM 3243 C C . ARG B 1 85 ? 5.668 -29.567 -11.107 1.00 6.51 85 ARG B C 1
ATOM 3244 O O . ARG B 1 85 ? 5.538 -28.440 -10.641 1.00 7.32 85 ARG B O 1
ATOM 3265 N N . LYS B 1 86 ? 6.066 -30.530 -10.335 1.00 7.39 86 LYS B N 1
ATOM 3266 C CA . LYS B 1 86 ? 6.493 -30.393 -8.962 1.00 6.90 86 LYS B CA 1
ATOM 3267 C C . LYS B 1 86 ? 7.920 -29.926 -8.903 1.00 8.12 86 LYS B C 1
ATOM 3268 O O . LYS B 1 86 ? 8.791 -30.552 -9.510 1.00 10.15 86 LYS B O 1
ATOM 3287 N N . ASP B 1 87 ? 8.148 -28.806 -8.212 1.00 7.75 87 ASP B N 1
ATOM 3288 C CA . ASP B 1 87 ? 9.492 -28.266 -8.020 1.00 8.48 87 ASP B CA 1
ATOM 3289 C C . ASP B 1 87 ? 10.124 -28.668 -6.675 1.00 9.08 87 ASP B C 1
ATOM 3290 O O . ASP B 1 87 ? 11.347 -28.729 -6.555 1.00 9.71 87 ASP B O 1
ATOM 3299 N N . SER B 1 88 ? 9.310 -28.885 -5.648 1.00 8.25 88 SER B N 1
ATOM 3300 C CA . SER B 1 88 ? 9.800 -29.271 -4.333 1.00 8.70 88 SER B CA 1
ATOM 3301 C C . SER B 1 88 ? 8.685 -29.937 -3.536 1.00 8.20 88 SER B C 1
ATOM 3302 O O . SER B 1 88 ? 7.508 -29.655 -3.735 1.00 8.23 88 SER B O 1
ATOM 3310 N N . GLY B 1 89 ? 9.083 -30.803 -2.615 1.00 10.39 89 GLY B N 1
ATOM 3311 C CA . GLY B 1 89 ? 8.187 -31.463 -1.689 1.00 10.07 89 GLY B CA 1
ATOM 3312 C C . GLY B 1 89 ? 8.363 -32.973 -1.709 1.00 10.99 89 GLY B C 1
ATOM 3313 O O . GLY B 1 89 ? 8.777 -33.569 -2.697 1.00 15.64 89 GLY B O 1
ATOM 3317 N N . ALA B 1 90 ? 8.032 -33.611 -0.601 1.00 9.30 90 ALA B N 1
ATOM 3318 C CA . ALA B 1 90 ? 8.249 -35.041 -0.446 1.00 11.41 90 ALA B CA 1
ATOM 3319 C C . ALA B 1 90 ? 7.263 -35.890 -1.252 1.00 12.11 90 ALA B C 1
ATOM 3320 O O . ALA B 1 90 ? 6.056 -35.702 -1.181 1.00 15.21 90 ALA B O 1
ATOM 3327 N N . GLY B 1 91 ? 7.776 -36.869 -1.985 1.00 14.84 91 GLY B N 1
ATOM 3328 C CA . GLY B 1 91 ? 6.915 -37.762 -2.731 1.00 17.49 91 GLY B CA 1
ATOM 3329 C C . GLY B 1 91 ? 7.154 -37.651 -4.219 1.00 15.71 91 GLY B C 1
ATOM 3330 O O . GLY B 1 91 ? 8.047 -36.930 -4.671 1.00 19.99 91 GLY B O 1
ATOM 3334 N N . LYS B 1 92 ? 6.400 -38.369 -4.991 1.00 14.86 92 LYS B N 1
ATOM 3335 C CA . LYS B 1 92 ? 6.569 -38.460 -6.404 1.00 16.92 92 LYS B CA 1
ATOM 3336 C C . LYS B 1 92 ? 5.340 -37.937 -7.132 1.00 11.95 92 LYS B C 1
ATOM 3337 O O . LYS B 1 92 ? 4.234 -38.358 -6.894 1.00 12.71 92 LYS B O 1
ATOM 3356 N N . PHE B 1 93 ? 5.604 -36.992 -8.028 1.00 11.80 93 PHE B N 1
ATOM 3357 C CA . PHE B 1 93 ? 4.582 -36.379 -8.869 1.00 10.05 93 PHE B CA 1
ATOM 3358 C C . PHE B 1 93 ? 5.094 -36.366 -10.297 1.00 10.20 93 PHE B C 1
ATOM 3359 O O . PHE B 1 93 ? 6.106 -35.716 -10.607 1.00 12.04 93 PHE B O 1
ATOM 3376 N N . MET B 1 94 ? 4.483 -37.092 -11.175 1.00 9.86 94 MET B N 1
ATOM 3377 C CA . MET B 1 94 ? 4.809 -37.123 -12.571 1.00 11.40 94 MET B CA 1
ATOM 3378 C C . MET B 1 94 ? 4.211 -35.891 -13.217 1.00 9.43 94 MET B C 1
ATOM 3379 O O . MET B 1 94 ? 3.031 -35.615 -13.063 1.00 9.19 94 MET B O 1
ATOM 3393 N N . ALA B 1 95 ? 5.060 -35.121 -13.881 1.00 9.76 95 ALA B N 1
ATOM 3394 C CA . ALA B 1 95 ? 4.636 -33.869 -14.477 1.00 10.03 95 ALA B CA 1
ATOM 3395 C C . ALA B 1 95 ? 3.353 -34.099 -15.272 1.00 8.69 95 ALA B C 1
ATOM 3396 O O . ALA B 1 95 ? 3.259 -35.025 -16.088 1.00 9.58 95 ALA B O 1
ATOM 3403 N N . GLY B 1 96 ? 2.355 -33.255 -15.026 1.00 7.52 96 GLY B N 1
ATOM 3404 C CA . GLY B 1 96 ? 1.096 -33.321 -15.743 1.00 7.85 96 GLY B CA 1
ATOM 3405 C C . GLY B 1 96 ? 0.107 -34.385 -15.278 1.00 6.74 96 GLY B C 1
ATOM 3406 O O . GLY B 1 96 ? -0.923 -34.559 -15.916 1.00 7.55 96 GLY B O 1
ATOM 3410 N N . GLN B 1 97 ? 0.388 -35.101 -14.191 1.00 7.09 97 GLN B N 1
ATOM 3411 C CA . GLN B 1 97 ? -0.472 -36.214 -13.835 1.00 6.99 97 GLN B CA 1
ATOM 3412 C C . GLN B 1 97 ? -1.859 -35.752 -13.389 1.00 6.84 97 GLN B C 1
ATOM 3413 O O . GLN B 1 97 ? -2.039 -34.693 -12.778 1.00 6.72 97 GLN B O 1
ATOM 3427 N N . LYS B 1 98 ? -2.853 -36.550 -13.633 1.00 7.83 98 LYS B N 1
ATOM 3428 C CA . LYS B 1 98 ? -4.254 -36.364 -13.321 1.00 7.93 98 LYS B CA 1
ATOM 3429 C C . LYS B 1 98 ? -4.610 -36.854 -11.937 1.00 9.11 98 LYS B C 1
ATOM 3430 O O . LYS B 1 98 ? -5.422 -36.252 -11.267 1.00 11.55 98 LYS B O 1
ATOM 3449 N N . GLY B 1 99 ? -4.028 -37.968 -11.524 1.00 9.3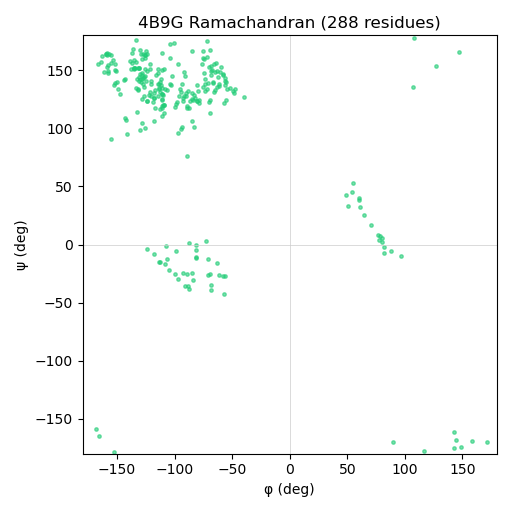3 99 GLY B N 1
ATOM 3450 C CA . GLY B 1 99 ? -4.382 -38.561 -10.253 1.00 11.96 99 GLY B CA 1
ATOM 3451 C C . GLY B 1 99 ? -3.795 -37.810 -9.066 1.00 8.01 99 GLY B C 1
ATOM 3452 O O . GLY B 1 99 ? -2.894 -36.976 -9.188 1.00 8.10 99 GLY B O 1
ATOM 3456 N N . SER B 1 100 ? -4.302 -38.124 -7.883 1.00 7.99 100 SER B N 1
ATOM 3457 C CA . SER B 1 100 ? -3.700 -37.609 -6.659 1.00 8.13 100 SER B CA 1
ATOM 3458 C C . SER B 1 100 ? -2.365 -38.299 -6.391 1.00 8.10 100 SER B C 1
ATOM 3459 O O . SER B 1 100 ? -2.077 -39.376 -6.953 1.00 9.06 100 SER B O 1
ATOM 3467 N N . PHE B 1 101 ? -1.552 -37.667 -5.549 1.00 7.76 101 PHE B N 1
ATOM 3468 C CA . PHE B 1 101 ? -0.294 -38.262 -5.105 1.00 8.30 101 PHE B CA 1
ATOM 3469 C C . PHE B 1 101 ? -0.156 -38.093 -3.607 1.00 8.12 101 PHE B C 1
ATOM 3470 O O . PHE B 1 101 ? -0.714 -37.158 -3.006 1.00 7.40 101 PHE B O 1
ATOM 3487 N N . SER B 1 102 ? 0.563 -39.021 -2.992 1.00 8.75 102 SER B N 1
ATOM 3488 C CA . SER B 1 102 ? 0.761 -39.020 -1.550 1.00 9.57 102 SER B CA 1
ATOM 3489 C C . SER B 1 102 ? 1.703 -37.908 -1.110 1.00 8.27 102 SER B C 1
ATOM 3490 O O . SER B 1 102 ? 2.787 -37.753 -1.674 1.00 10.35 102 SER B O 1
ATOM 3498 N N . VAL B 1 103 ? 1.302 -37.185 -0.066 1.00 7.97 103 VAL B N 1
ATOM 3499 C CA . VAL B 1 103 ? 2.071 -36.073 0.472 1.00 7.88 103 VAL B CA 1
ATOM 3500 C C . VAL B 1 103 ? 2.290 -36.246 1.964 1.00 8.34 103 VAL B C 1
ATOM 3501 O O . VAL B 1 103 ? 1.595 -37.027 2.628 1.00 10.05 103 VAL B O 1
ATOM 3514 N N . LYS B 1 104 ? 3.244 -35.476 2.482 1.00 8.52 104 LYS B N 1
ATOM 3515 C CA . LYS B 1 104 ? 3.570 -35.434 3.902 1.00 9.63 104 LYS B CA 1
ATOM 3516 C C . LYS B 1 104 ? 2.924 -34.213 4.567 1.00 8.67 104 LYS B C 1
ATOM 3517 O O . LYS B 1 104 ? 3.205 -33.060 4.206 1.00 8.75 104 LYS B O 1
ATOM 3536 N N . GLU B 1 105 ? 2.045 -34.468 5.529 1.00 9.21 105 GLU B N 1
ATOM 3537 C CA . GLU B 1 105 ? 1.369 -33.397 6.245 1.00 9.31 105 GLU B CA 1
ATOM 3538 C C . GLU B 1 105 ? 2.395 -32.483 6.950 1.00 9.58 105 GLU B C 1
ATOM 3539 O O . GLU B 1 105 ? 3.494 -32.913 7.324 1.00 9.69 105 GLU B O 1
ATOM 3551 N N . ASN B 1 106 ? 2.012 -31.221 7.139 1.00 8.40 106 ASN B N 1
ATOM 3552 C CA . ASN B 1 106 ? 2.823 -30.246 7.853 1.00 8.49 106 ASN B CA 1
ATOM 3553 C C . ASN B 1 106 ? 4.160 -30.013 7.168 1.00 9.42 106 ASN B C 1
ATOM 3554 O O . ASN B 1 106 ? 5.167 -29.725 7.814 1.00 10.61 106 ASN B O 1
ATOM 3565 N N . THR B 1 107 ? 4.146 -30.116 5.845 1.00 8.08 107 THR B N 1
ATOM 3566 C CA . THR B 1 107 ? 5.290 -29.755 5.024 1.00 8.36 107 THR B CA 1
ATOM 3567 C C . THR B 1 107 ? 4.760 -28.959 3.812 1.00 7.82 107 THR B C 1
ATOM 3568 O O . THR B 1 107 ? 3.538 -28.886 3.586 1.00 9.00 107 THR B O 1
ATOM 3579 N N . SER B 1 108 ? 5.679 -28.344 3.074 1.00 8.17 108 SER B N 1
ATOM 3580 C CA . SER B 1 108 ? 5.328 -27.500 1.940 1.00 8.20 108 SER B CA 1
ATOM 3581 C C . SER B 1 108 ? 5.735 -28.099 0.594 1.00 7.41 108 SER B C 1
ATOM 3582 O O . SER B 1 108 ? 6.720 -28.834 0.488 1.00 9.27 108 SER B O 1
ATOM 3590 N N . TYR B 1 109 ? 4.955 -27.762 -0.428 1.00 7.32 109 TYR B N 1
ATOM 3591 C CA . TYR B 1 109 ? 5.169 -28.200 -1.803 1.00 7.10 109 TYR B CA 1
ATOM 3592 C C . TYR B 1 109 ? 5.148 -26.984 -2.707 1.00 7.46 109 TYR B C 1
ATOM 3593 O O . TYR B 1 109 ? 4.378 -26.031 -2.476 1.00 8.98 109 TYR B O 1
ATOM 3611 N N . THR B 1 110 ? 5.953 -27.024 -3.762 1.00 6.67 110 THR B N 1
ATOM 3612 C CA . THR B 1 110 ? 5.919 -25.984 -4.756 1.00 6.81 110 THR B CA 1
ATOM 3613 C C . THR B 1 110 ? 5.826 -26.629 -6.150 1.00 6.71 110 THR B C 1
ATOM 3614 O O . THR B 1 110 ? 6.390 -27.713 -6.397 1.00 7.02 110 THR B O 1
ATOM 3625 N N . PHE B 1 111 ? 5.080 -25.974 -7.035 1.00 6.05 111 PHE B N 1
ATOM 3626 C CA . PHE B 1 111 ? 4.823 -26.442 -8.392 1.00 6.13 111 PHE B CA 1
ATOM 3627 C C . PHE B 1 111 ? 4.981 -25.274 -9.366 1.00 6.42 111 PHE B C 1
ATOM 3628 O O . PHE B 1 111 ? 4.841 -24.106 -8.974 1.00 6.78 111 PHE B O 1
ATOM 3645 N N . SER B 1 112 ? 5.213 -25.604 -10.640 1.00 6.75 112 SER B N 1
ATOM 3646 C CA . SER B 1 112 ? 5.296 -24.631 -11.723 1.00 7.53 112 SER B CA 1
ATOM 3647 C C . SER B 1 112 ? 4.334 -25.008 -12.847 1.00 6.36 112 SER B C 1
ATOM 3648 O O . SER B 1 112 ? 4.180 -26.187 -13.162 1.00 6.68 112 SER B O 1
ATOM 3656 N N . ALA B 1 113 ? 3.745 -23.988 -13.475 1.00 6.47 113 ALA B N 1
ATOM 3657 C CA . ALA B 1 113 ? 3.047 -24.127 -14.748 1.00 6.16 113 ALA B CA 1
ATOM 3658 C C . ALA B 1 113 ? 4.055 -23.912 -15.871 1.00 6.41 113 ALA B C 1
ATOM 3659 O O . ALA B 1 113 ? 4.643 -22.835 -15.982 1.00 7.43 113 ALA B O 1
ATOM 3666 N N . ILE B 1 114 ? 4.244 -24.937 -16.700 1.00 6.66 114 ILE B N 1
ATOM 3667 C CA . ILE B 1 114 ? 5.303 -24.973 -17.701 1.00 7.07 114 ILE B CA 1
ATOM 3668 C C . ILE B 1 114 ? 4.715 -24.860 -19.114 1.00 6.92 114 ILE B C 1
ATOM 3669 O O . ILE B 1 114 ? 3.906 -25.701 -19.528 1.00 7.29 114 ILE B O 1
ATOM 3685 N N . TYR B 1 115 ? 5.124 -23.812 -19.822 1.00 7.78 115 TYR B N 1
ATOM 3686 C CA . TYR B 1 115 ? 4.631 -23.492 -21.148 1.00 7.63 115 TYR B CA 1
ATOM 3687 C C . TYR B 1 115 ? 5.018 -24.532 -22.187 1.00 8.73 115 TYR B C 1
ATOM 3688 O O . TYR B 1 115 ? 6.189 -24.898 -22.299 1.00 10.39 115 TYR B O 1
ATOM 3706 N N . THR B 1 116 ? 4.035 -24.976 -22.964 1.00 8.78 116 THR B N 1
ATOM 3707 C CA . THR B 1 116 ? 4.289 -25.934 -24.039 1.00 11.01 116 THR B CA 1
ATOM 3708 C C . THR B 1 116 ? 3.960 -25.434 -25.459 1.00 13.17 116 THR B C 1
ATOM 3709 O O . THR B 1 116 ? 4.280 -26.104 -26.432 1.00 17.25 116 THR B O 1
ATOM 3720 N N . GLY B 1 117 ? 3.329 -24.272 -25.588 1.00 12.48 117 GLY B N 1
ATOM 3721 C CA . GLY B 1 117 ? 2.920 -23.751 -26.882 1.00 13.14 117 GLY B CA 1
ATOM 3722 C C . GLY B 1 117 ? 1.581 -23.057 -26.738 1.00 11.66 117 GLY B C 1
ATOM 3723 O O . GLY B 1 117 ? 1.175 -22.689 -25.636 1.00 10.64 117 GLY B O 1
ATOM 3727 N N . GLY B 1 118 ? 0.881 -22.859 -27.841 1.00 15.14 118 GLY B N 1
ATOM 3728 C CA . GLY B 1 118 ? -0.393 -22.173 -27.793 1.00 14.04 118 GLY B CA 1
ATOM 3729 C C . GLY B 1 118 ? -0.751 -21.591 -29.142 1.00 12.33 118 GLY B C 1
ATOM 3730 O O . GLY B 1 118 ? -0.148 -21.926 -30.161 1.00 15.23 118 GLY B O 1
ATOM 3734 N N . GLU B 1 119 ? -1.760 -20.765 -29.181 1.00 12.10 119 GLU B N 1
ATOM 3735 C CA . GLU B 1 119 ? -2.246 -20.145 -30.365 1.00 10.97 119 GLU B CA 1
ATOM 3736 C C . GLU B 1 119 ? -2.033 -18.634 -30.280 1.00 11.26 119 GLU B C 1
ATOM 3737 O O . GLU B 1 119 ? -2.430 -17.984 -29.323 1.00 10.90 119 GLU B O 1
ATOM 3749 N N . TYR B 1 120 ? -1.402 -18.100 -31.316 1.00 12.54 120 TYR B N 1
ATOM 3750 C CA . TYR B 1 120 ? -1.087 -16.692 -31.363 1.00 12.85 120 TYR B CA 1
ATOM 3751 C C . TYR B 1 120 ? -0.688 -16.356 -32.790 1.00 16.00 120 TYR B C 1
ATOM 3752 O O . TYR B 1 120 ? -0.256 -17.233 -33.539 1.00 17.76 120 TYR B O 1
ATOM 3770 N N . PRO B 1 121 ? -0.852 -15.091 -33.182 1.00 15.71 121 PRO B N 1
ATOM 3771 C CA . PRO B 1 121 ? -0.535 -14.710 -34.558 1.00 18.34 121 PRO B CA 1
ATOM 3772 C C . PRO B 1 121 ? 0.952 -14.761 -34.838 1.00 19.53 121 PRO B C 1
ATOM 3773 O O . PRO B 1 121 ? 1.784 -14.863 -33.936 1.00 19.29 121 PRO B O 1
ATOM 3784 N N . ASN B 1 122 ? 1.281 -14.680 -36.117 1.00 24.40 122 ASN B N 1
ATOM 3785 C CA . ASN B 1 122 ? 2.657 -14.799 -36.552 1.00 26.34 122 ASN B CA 1
ATOM 3786 C C . ASN B 1 122 ? 3.557 -13.755 -35.858 1.00 25.21 122 ASN B C 1
ATOM 3787 O O . ASN B 1 122 ? 4.742 -13.992 -35.633 1.00 30.56 122 ASN B O 1
ATOM 3798 N N . SER B 1 123 ? 2.968 -12.631 -35.457 1.00 23.96 123 SER B N 1
ATOM 3799 C CA . SER B 1 123 ? 3.717 -11.541 -34.824 1.00 25.35 123 SER B CA 1
ATOM 3800 C C . SER B 1 123 ? 3.878 -11.630 -33.295 1.00 25.32 123 SER B C 1
ATOM 3801 O O . SER B 1 123 ? 4.466 -10.737 -32.677 1.00 29.81 123 SER B O 1
ATOM 3809 N N . GLY B 1 124 ? 3.352 -12.686 -32.685 1.00 20.78 124 GLY B N 1
ATOM 3810 C CA . GLY B 1 124 ? 3.559 -12.933 -31.269 1.00 19.97 124 GLY B CA 1
ATOM 3811 C C . GLY B 1 124 ? 2.329 -12.680 -30.421 1.00 14.08 124 GLY B C 1
ATOM 3812 O O . GLY B 1 124 ? 1.279 -12.250 -30.907 1.00 16.08 124 GLY B O 1
ATOM 3816 N N . TYR B 1 125 ? 2.465 -12.941 -29.130 1.00 13.15 125 TYR B N 1
ATOM 3817 C CA . TYR B 1 125 ? 1.383 -12.718 -28.190 1.00 11.07 125 TYR B CA 1
ATOM 3818 C C . TYR B 1 125 ? 1.122 -11.230 -27.956 1.00 10.86 125 TYR B C 1
ATOM 3819 O O . TYR B 1 125 ? 2.043 -10.448 -27.761 1.00 14.14 125 TYR B O 1
ATOM 3837 N N . SER B 1 126 ? -0.144 -10.864 -27.888 1.00 9.98 126 SER B N 1
ATOM 3838 C CA . SER B 1 126 ? -0.502 -9.504 -27.518 1.00 11.87 126 SER B CA 1
ATOM 3839 C C . SER B 1 126 ? -0.342 -9.276 -26.017 1.00 9.51 126 SER B C 1
ATOM 3840 O O . SER B 1 126 ? -0.421 -10.212 -25.208 1.00 11.09 126 SER B O 1
ATOM 3848 N N . SER B 1 127 ? -0.138 -8.020 -25.641 1.00 9.54 127 SER B N 1
ATOM 3849 C CA . SER B 1 127 ? -0.092 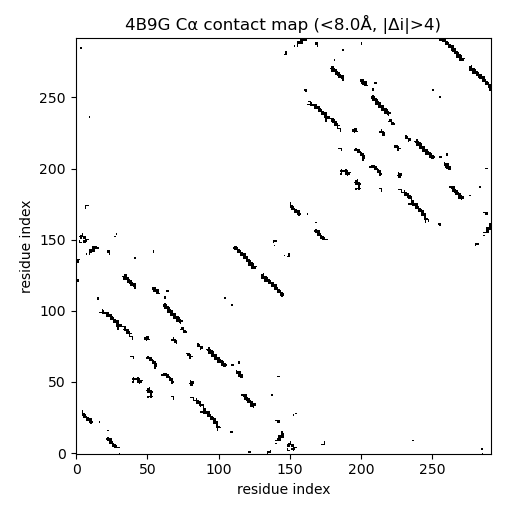-7.647 -24.235 1.00 9.79 127 SER B CA 1
ATOM 3850 C C . SER B 1 127 ? -1.404 -7.967 -23.545 1.00 10.21 127 SER B C 1
ATOM 3851 O O . SER B 1 127 ? -2.477 -7.904 -24.157 1.00 14.48 127 SER B O 1
ATOM 3859 N N . GLY B 1 128 ? -1.320 -8.304 -22.264 1.00 9.49 128 GLY B N 1
ATOM 3860 C CA . GLY B 1 128 ? -2.505 -8.489 -21.454 1.00 12.22 128 GLY B CA 1
ATOM 3861 C C . GLY B 1 128 ? -2.350 -9.631 -20.480 1.00 8.27 128 GLY B C 1
ATOM 3862 O O . GLY B 1 128 ? -1.268 -10.226 -20.359 1.00 9.26 128 GLY B O 1
ATOM 3866 N N . THR B 1 129 ? -3.389 -9.960 -19.768 1.00 9.18 129 THR B N 1
ATOM 3867 C CA . THR B 1 129 ? -3.443 -11.060 -18.862 1.00 8.49 129 THR B CA 1
ATOM 3868 C C . THR B 1 129 ? -4.040 -12.291 -19.525 1.00 8.62 129 THR B C 1
ATOM 3869 O O . THR B 1 129 ? -5.018 -12.227 -20.229 1.00 11.48 129 THR B O 1
ATOM 3880 N N . TYR B 1 130 ? -3.354 -13.401 -19.292 1.00 7.15 130 TYR B N 1
ATOM 3881 C CA . TYR B 1 130 ? -3.731 -14.717 -19.795 1.00 7.56 130 TYR B CA 1
ATOM 3882 C C . TYR B 1 130 ? -4.197 -15.513 -18.575 1.00 7.85 130 TYR B C 1
ATOM 3883 O O . TYR B 1 130 ? -3.387 -15.791 -17.695 1.00 8.62 130 TYR B O 1
ATOM 3901 N N . ALA B 1 131 ? -5.491 -15.844 -18.523 1.00 7.64 131 ALA B N 1
ATOM 3902 C CA . ALA B 1 131 ? -6.120 -16.332 -17.297 1.00 8.29 131 ALA B CA 1
ATOM 3903 C C . ALA B 1 131 ? -6.724 -17.716 -17.468 1.00 7.24 131 ALA B C 1
ATOM 3904 O O . ALA B 1 131 ? -7.113 -18.137 -18.563 1.00 8.32 131 ALA B O 1
ATOM 3911 N N . GLY B 1 132 ? -6.835 -18.399 -16.341 1.00 7.65 132 GLY B N 1
ATOM 3912 C CA . GLY B 1 132 ? -7.492 -19.693 -16.270 1.00 8.31 132 GLY B CA 1
ATOM 3913 C C . GLY B 1 132 ? -7.773 -20.058 -14.826 1.00 6.74 132 GLY B C 1
ATOM 3914 O O . GLY B 1 132 ? -7.724 -19.208 -13.943 1.00 7.42 132 GLY B O 1
ATOM 3918 N N . HIS B 1 133 ? -8.071 -21.332 -14.588 1.00 6.99 133 HIS B N 1
ATOM 3919 C CA . HIS B 1 133 ? -8.254 -21.848 -13.233 1.00 7.13 133 HIS B CA 1
ATOM 3920 C C . HIS B 1 133 ? -7.440 -23.117 -13.045 1.00 6.44 133 HIS B C 1
ATOM 3921 O O . HIS B 1 133 ? -7.184 -23.857 -13.992 1.00 6.69 133 HIS B O 1
ATOM 3936 N N . LEU B 1 134 ? -7.059 -23.348 -11.793 1.00 6.16 134 LEU B N 1
ATOM 3937 C CA . LEU B 1 134 ? -6.291 -24.513 -11.361 1.00 5.73 134 LEU B CA 1
ATOM 3938 C C . LEU B 1 134 ? -7.053 -25.228 -10.257 1.00 5.75 134 LEU B C 1
ATOM 3939 O O . LEU B 1 134 ? -7.369 -24.641 -9.219 1.00 6.28 134 LEU B O 1
ATOM 3955 N N . THR B 1 135 ? -7.328 -26.513 -10.458 1.00 5.12 135 THR B N 1
ATOM 3956 C CA . THR B 1 135 ? -7.999 -27.324 -9.445 1.00 5.79 135 THR B CA 1
ATOM 3957 C C . THR B 1 135 ? -6.974 -27.906 -8.482 1.00 5.82 135 THR B C 1
ATOM 3958 O O . THR B 1 135 ? -6.042 -28.603 -8.890 1.00 6.73 135 THR B O 1
ATOM 3969 N N . VAL B 1 136 ? -7.158 -27.618 -7.192 1.00 5.22 136 VAL B N 1
ATOM 3970 C CA . VAL B 1 136 ? -6.366 -28.220 -6.125 1.00 5.20 136 VAL B CA 1
ATOM 3971 C C . VAL B 1 136 ? -7.347 -28.921 -5.184 1.00 5.36 136 VAL B C 1
ATOM 3972 O O . VAL B 1 136 ? -8.328 -28.317 -4.719 1.00 5.77 136 VAL B O 1
ATOM 3985 N N . SER B 1 137 ? -7.074 -30.195 -4.887 1.00 5.01 137 SER B N 1
ATOM 3986 C CA . SER B 1 137 ? -7.874 -30.980 -3.953 1.00 5.65 137 SER B CA 1
ATOM 3987 C C . SER B 1 137 ? -6.989 -31.633 -2.906 1.00 5.28 137 SER B C 1
ATOM 3988 O O . SER B 1 137 ? -5.869 -32.084 -3.203 1.00 5.69 137 SER B O 1
ATOM 3996 N N . PHE B 1 138 ? -7.504 -31.682 -1.677 1.00 4.93 138 PHE B N 1
ATOM 3997 C CA . PHE B 1 138 ? -6.869 -32.349 -0.551 1.00 5.93 138 PHE B CA 1
ATOM 3998 C C . PHE B 1 138 ? -7.714 -33.564 -0.155 1.00 6.31 138 PHE B C 1
ATOM 3999 O O . PHE B 1 138 ? -8.952 -33.486 -0.106 1.00 6.63 138 PHE B O 1
ATOM 4016 N N . TYR B 1 139 ? -7.028 -34.659 0.178 1.00 6.13 139 TYR B N 1
ATOM 4017 C CA . TYR B 1 139 ? -7.653 -35.922 0.543 1.00 7.61 139 TYR B CA 1
ATOM 4018 C C . TYR B 1 139 ? -7.141 -36.399 1.888 1.00 7.76 139 TYR B C 1
ATOM 4019 O O . TYR B 1 139 ? -5.982 -36.158 2.242 1.00 9.15 139 TYR B O 1
ATOM 4037 N N . SER B 1 140 ? -7.989 -37.132 2.600 1.00 8.78 140 SER B N 1
ATOM 4038 C CA . SER B 1 140 ? -7.597 -37.849 3.799 1.00 11.00 140 SER B CA 1
ATOM 4039 C C . SER B 1 140 ? -7.634 -39.348 3.528 1.00 13.03 140 SER B C 1
ATOM 4040 O O . SER B 1 140 ? -8.238 -39.803 2.557 1.00 16.65 140 SER B O 1
ATOM 4048 N N . ASN B 1 141 ? -7.021 -40.138 4.383 1.00 12.85 141 ASN B N 1
ATOM 4049 C CA . ASN B 1 141 ? -7.071 -41.605 4.416 1.00 15.63 141 ASN B CA 1
ATOM 4050 C C . ASN B 1 141 ? -8.099 -41.993 5.431 1.00 18.33 141 ASN B C 1
ATOM 4051 O O . ASN B 1 141 ? -7.830 -42.025 6.634 1.00 22.96 141 ASN B O 1
ATOM 4062 N N . ASP B 1 142 ? -9.297 -42.244 4.932 1.00 21.16 142 ASP B N 1
ATOM 4063 C CA . ASP B 1 142 ? -10.462 -42.466 5.780 1.00 23.03 142 ASP B CA 1
ATOM 4064 C C . ASP B 1 142 ? -11.030 -43.871 5.589 1.00 23.77 142 ASP B C 1
ATOM 4065 O O . ASP B 1 142 ? -11.659 -44.160 4.571 1.00 25.36 142 ASP B O 1
ATOM 4074 N N . ASN B 1 143 ? -10.814 -44.737 6.573 1.00 24.99 143 ASN B N 1
ATOM 4075 C CA . ASN B 1 143 ? -11.302 -46.107 6.501 1.00 27.41 143 ASN B CA 1
ATOM 4076 C C . ASN B 1 143 ? -10.820 -46.786 5.218 1.00 26.75 143 ASN B C 1
ATOM 4077 O O . ASN B 1 143 ? -11.599 -47.422 4.506 1.00 29.48 143 ASN B O 1
ATOM 4088 N N . LYS B 1 144 ? -9.535 -46.609 4.922 1.00 28.56 144 LYS B N 1
ATOM 4089 C CA . LYS B 1 144 ? -8.864 -47.275 3.808 1.00 28.20 144 LYS B CA 1
ATOM 4090 C C . LYS B 1 144 ? -9.105 -46.581 2.466 1.00 28.59 144 LYS B C 1
ATOM 4091 O O . LYS B 1 144 ? -8.487 -46.939 1.459 1.00 33.53 144 LYS B O 1
ATOM 4110 N N . GLN B 1 145 ? -9.986 -45.583 2.454 1.00 24.89 145 GLN B N 1
ATOM 4111 C CA . GLN B 1 145 ? -10.370 -44.914 1.212 1.00 26.58 145 GLN B CA 1
ATOM 4112 C C . GLN B 1 145 ? -9.847 -43.478 1.149 1.00 21.14 145 GLN B C 1
ATOM 4113 O O . GLN B 1 145 ? -10.028 -42.695 2.080 1.00 22.71 145 GLN B O 1
ATOM 4127 N N . ARG B 1 146 ? -9.207 -43.117 0.079 1.00 20.35 146 ARG B N 1
ATOM 4128 C CA . ARG B 1 146 ? -8.811 -41.767 -0.163 1.00 17.70 146 ARG B CA 1
ATOM 4129 C C . ARG B 1 146 ? -10.027 -40.904 -0.420 1.00 17.36 146 ARG B C 1
ATOM 4130 O O . ARG B 1 146 ? -10.738 -41.100 -1.388 1.00 22.30 146 ARG B O 1
ATOM 4151 N N . THR B 1 147 ? -10.311 -39.975 0.471 1.00 15.10 147 THR B N 1
ATOM 4152 C CA . THR B 1 147 ? -11.541 -39.183 0.517 1.00 14.05 147 THR B CA 1
ATOM 4153 C C . THR B 1 147 ? -11.291 -37.681 0.395 1.00 11.46 147 THR B C 1
ATOM 4154 O O . THR B 1 147 ? -10.486 -37.148 1.124 1.00 10.16 147 THR B O 1
ATOM 4165 N N . GLU B 1 148 ? -11.980 -37.034 -0.540 1.00 11.28 148 GLU B N 1
ATOM 4166 C CA . GLU B 1 148 ? -11.802 -35.594 -0.764 1.00 9.60 148 GLU B CA 1
ATOM 4167 C C . GLU B 1 148 ? -12.374 -34.788 0.402 1.00 10.18 148 GLU B C 1
ATOM 4168 O O . GLU B 1 148 ? -13.568 -34.913 0.731 1.00 12.78 148 GLU B O 1
ATOM 4180 N N . ILE B 1 149 ? -11.529 -33.973 1.028 1.00 8.11 149 ILE B N 1
ATOM 4181 C CA . ILE B 1 149 ? -11.958 -33.161 2.149 1.00 9.07 149 ILE B CA 1
ATOM 4182 C C . ILE B 1 149 ? -11.940 -31.656 1.881 1.00 7.80 149 ILE B C 1
ATOM 4183 O O . ILE B 1 149 ? -12.564 -30.902 2.632 1.00 9.81 149 ILE B O 1
ATOM 4199 N N . ALA B 1 150 ? -11.261 -31.220 0.814 1.00 7.13 150 ALA B N 1
ATOM 4200 C CA . ALA B 1 150 ? -11.297 -29.820 0.406 1.00 7.16 150 ALA B CA 1
ATOM 4201 C C . ALA B 1 150 ? -10.934 -29.736 -1.065 1.00 6.28 150 ALA B C 1
ATOM 4202 O O . ALA B 1 150 ? -10.106 -30.517 -1.540 1.00 6.84 150 ALA B O 1
ATOM 4209 N N . THR B 1 151 ? -11.512 -28.774 -1.772 1.00 6.02 151 THR B N 1
ATOM 4210 C 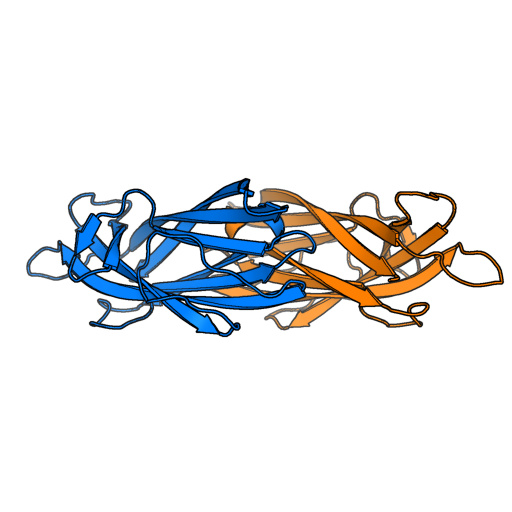CA . THR B 1 151 ? -11.127 -28.515 -3.139 1.00 5.62 151 THR B CA 1
ATOM 4211 C C . THR B 1 151 ? -11.502 -27.099 -3.516 1.00 5.37 151 THR B C 1
ATOM 4212 O O . THR B 1 151 ? -12.506 -26.545 -3.036 1.00 6.14 151 THR B O 1
ATOM 4223 N N . LYS B 1 152 ? -10.767 -26.490 -4.382 1.00 5.75 152 LYS B N 1
ATOM 4224 C CA . LYS B 1 152 ? -10.940 -25.221 -4.983 1.00 5.61 152 LYS B CA 1
ATOM 4225 C C . LYS B 1 152 ? -10.367 -25.095 -6.369 1.00 5.34 152 LYS B C 1
ATOM 4226 O O . LYS B 1 152 ? -9.269 -25.595 -6.629 1.00 5.76 152 LYS B O 1
ATOM 4245 N N . ASN B 1 153 ? -11.100 -24.401 -7.253 1.00 5.59 153 ASN B N 1
ATOM 4246 C CA . ASN B 1 153 ? -10.553 -23.952 -8.523 1.00 6.19 153 ASN B CA 1
ATOM 4247 C C . ASN B 1 153 ? -10.033 -22.529 -8.334 1.00 6.52 153 ASN B C 1
ATOM 4248 O O . ASN B 1 153 ? -10.808 -21.571 -8.305 1.00 8.54 153 ASN B O 1
ATOM 4259 N N . PHE B 1 154 ? -8.719 -22.401 -8.173 1.00 6.17 154 PHE B N 1
ATOM 4260 C CA . PHE B 1 154 ? -8.080 -21.111 -7.959 1.00 6.97 154 PHE B CA 1
ATOM 4261 C C . PHE B 1 154 ? -7.910 -20.382 -9.282 1.00 6.99 154 PHE B C 1
ATOM 4262 O O . PHE B 1 154 ? -7.476 -20.983 -10.274 1.00 7.33 154 PHE B O 1
ATOM 4279 N N . PRO B 1 155 ? -8.185 -19.074 -9.308 1.00 7.25 155 PRO B N 1
ATOM 4280 C CA . PRO B 1 155 ? -7.810 -18.302 -10.504 1.00 7.83 155 PRO B CA 1
ATOM 4281 C C . PRO B 1 155 ? -6.286 -18.249 -10.635 1.00 7.36 155 PRO B C 1
ATOM 4282 O O . PRO B 1 155 ? -5.586 -18.082 -9.637 1.00 8.42 155 PRO B O 1
ATOM 4293 N N . VAL B 1 156 ? -5.787 -18.387 -11.854 1.00 7.26 156 VAL B N 1
ATOM 4294 C CA . VAL B 1 156 ? -4.367 -18.340 -12.139 1.00 7.47 156 VAL B CA 1
ATOM 4295 C C . VAL B 1 156 ? -4.142 -17.498 -13.398 1.00 7.69 156 VAL B C 1
ATOM 4296 O O . VAL B 1 156 ? -5.059 -17.363 -14.223 1.00 8.73 156 VAL B O 1
ATOM 4309 N N . SER B 1 157 ? -2.939 -16.946 -13.534 1.00 7.58 157 SER B N 1
ATOM 4310 C CA . SER B 1 157 ? -2.643 -16.124 -14.697 1.00 8.64 157 SER B CA 1
ATOM 4311 C C . SER B 1 157 ? -1.150 -15.924 -14.899 1.00 7.86 157 SER B C 1
ATOM 4312 O O . SER B 1 157 ? -0.331 -16.141 -13.979 1.00 8.77 157 SER B O 1
ATOM 4320 N N . THR B 1 158 ? -0.833 -15.507 -16.121 1.00 8.19 158 THR B N 1
ATOM 4321 C CA . THR B 1 158 ? 0.450 -14.918 -16.467 1.00 7.58 158 THR B CA 1
ATOM 4322 C C . THR B 1 158 ? 0.136 -13.628 -17.227 1.00 8.00 158 THR B C 1
ATOM 4323 O O . THR B 1 158 ? -1.026 -13.395 -17.600 1.00 9.25 158 THR B O 1
ATOM 4334 N N . THR B 1 159 ? 1.140 -12.777 -17.418 1.00 8.54 159 THR B N 1
ATOM 4335 C CA . THR B 1 159 ? 0.921 -11.541 -18.160 1.00 8.70 159 THR B CA 1
ATOM 4336 C C . THR B 1 159 ? 2.024 -11.287 -19.158 1.00 9.25 159 THR B C 1
ATOM 4337 O O . THR B 1 159 ? 3.165 -11.723 -18.980 1.00 10.08 159 THR B O 1
ATOM 4348 N N . ILE B 1 160 ? 1.699 -10.608 -20.226 1.00 9.29 160 ILE B N 1
ATOM 4349 C CA . ILE B 1 160 ? 2.568 -9.973 -21.160 1.00 10.09 160 ILE B CA 1
ATOM 4350 C C . ILE B 1 160 ? 2.401 -8.459 -20.995 1.00 9.22 160 ILE B C 1
ATOM 4351 O O . ILE B 1 160 ? 1.307 -7.945 -21.155 1.00 9.37 160 ILE B O 1
ATOM 4367 N N . SER B 1 161 ? 3.410 -7.739 -20.645 1.00 10.35 161 SER B N 1
ATOM 4368 C CA . SER B 1 161 ? 3.410 -6.335 -20.348 1.00 10.00 161 SER B CA 1
ATOM 4369 C C . SER B 1 161 ? 2.928 -5.425 -21.458 1.00 9.53 161 SER B C 1
ATOM 4370 O O . SER B 1 161 ? 2.271 -4.413 -21.133 1.00 9.83 161 SER B O 1
#

CATH classification: 2.60.40.3480

Foldseek 3Di:
DVVVFKDKAAAEAQFADDFFDFGIKMKGAAAPQFFKKFKAFPPFDDDPNATWHWFAFPVDRQWIWIWWKDKDDFDWDDDTRHGDIITGDHRGMTMITTGTHDIGDDPVHDDFGKGKGWMKMWTWGQDPNDTDTDDIDTHIHIYGHD/DFVVFKDKAAAEAQFFDDFFDFGIKMKGAAAPQFFKKFKAFPPFDADPNAGKHWFAFPVHRQWIWIWWKDWDDFDFDDDIRHGDITTHDHRDMTMITTTTDDTGDDPVGDDWGKGKGWMKMWTFGCDPNDTHTDDIDTHIHIYGHD